Protein AF-A0A9E4L8W0-F1 (afdb_monomer_lite)

Secondary structure (DSSP, 8-state):
-PPPPEEPTTS-EE-S-----TTS-----TT-------BPPPEE-SPPP-TTS-PEESSSSEEEEEEEEEEEEEE--GGG--EEEETTT--EEETT-SS--TTS-EE-SS-SSTT--EE----EEEEEPEEEEEEEEEEEEEEE--TT----TT-HHHHHHHHHHHHHHHHHHHHHTT--TTSEEEEEEE-SSHHHHHTSEEEEEEEESSTT--SHHHHHGGGHHHHHHHHHHHHH--SS--SS--TTTT--STTGGGGGG--HHHHHHHHHHHHH-PPP---HHHHHHHHHTT--

Radius of gyration: 22.48 Å; chains: 1; bounding box: 53×38×64 Å

Foldseek 3Di:
DQDQWDQDPVRDTDGSDDFAAPPDDDPPDPPDDPLDWDKDPWAFPDAQDDPPQDWDDPDPFKIKDKDKGKTKIKTCAHPSFRWKAQSQQGDIDGLPPPDDDLCAKDARSDDPDPVCGIDGNPDIDTRDMDMDIFIWIKIKMKGFADPPDFLAPPDLLNLLQLVQLQLLLQVLLCVVVVHDRQQKGKDKDQHNDPCSNRRRMIMMMITGPDGPYPCSNVVVSVVVNSSLVSSLVLLVDQVDPDQADDPSGRDDPVCVVCPLSTGSVSNNQSSCCRNPVDRDPPPPVVSVVSSVSVVD

Structure (mmCIF, N/CA/C/O backbone):
data_AF-A0A9E4L8W0-F1
#
_entry.id   AF-A0A9E4L8W0-F1
#
loop_
_atom_site.group_PDB
_atom_site.id
_atom_site.type_symbol
_atom_site.label_atom_id
_atom_site.label_alt_id
_atom_site.label_comp_id
_atom_site.label_asym_id
_atom_site.label_entity_id
_atom_site.label_seq_id
_atom_site.pdbx_PDB_ins_code
_atom_site.Cartn_x
_atom_site.Cartn_y
_atom_site.Cartn_z
_atom_site.occupancy
_atom_site.B_iso_or_equiv
_atom_site.auth_seq_id
_atom_site.auth_comp_id
_atom_site.auth_asym_id
_atom_site.auth_atom_id
_atom_site.pdbx_PDB_model_num
ATOM 1 N N . MET A 1 1 ? 10.941 -16.163 -33.618 1.00 27.06 1 MET A N 1
ATOM 2 C CA . MET A 1 1 ? 10.294 -14.900 -34.021 1.00 27.06 1 MET A CA 1
ATOM 3 C C . MET A 1 1 ? 9.331 -14.490 -32.918 1.00 27.06 1 MET A C 1
ATOM 5 O O . MET A 1 1 ? 8.220 -15.010 -32.882 1.00 27.06 1 MET A O 1
ATOM 9 N N . PRO A 1 2 ? 9.746 -13.646 -31.967 1.00 34.41 2 PRO A N 1
ATOM 10 C CA . PRO A 1 2 ? 8.792 -12.930 -31.137 1.00 34.41 2 PRO A CA 1
ATOM 11 C C . PRO A 1 2 ? 8.059 -11.922 -32.042 1.00 34.41 2 PRO A C 1
ATOM 13 O O . PRO A 1 2 ? 8.704 -11.185 -32.783 1.00 34.41 2 PRO A O 1
ATOM 16 N N . GLY A 1 3 ? 6.725 -11.964 -32.075 1.00 32.50 3 GLY A N 1
ATOM 17 C CA . GLY A 1 3 ? 5.914 -11.065 -32.907 1.00 32.50 3 GLY A CA 1
ATOM 18 C C . GLY A 1 3 ? 6.012 -9.595 -32.465 1.00 32.50 3 GLY A C 1
ATOM 19 O O . GLY A 1 3 ? 6.521 -9.324 -31.374 1.00 32.50 3 GLY A O 1
ATOM 20 N N . PRO A 1 4 ? 5.532 -8.643 -33.291 1.00 37.97 4 PRO A N 1
ATOM 21 C CA . PRO A 1 4 ? 5.471 -7.239 -32.900 1.00 37.97 4 PRO A CA 1
ATOM 22 C C . PRO A 1 4 ? 4.628 -7.085 -31.625 1.00 37.97 4 PRO A C 1
ATOM 24 O O . PRO A 1 4 ? 3.688 -7.857 -31.415 1.00 37.97 4 PRO A O 1
ATOM 27 N N . PRO A 1 5 ? 4.956 -6.117 -30.756 1.00 50.22 5 PRO A N 1
ATOM 28 C CA . PRO A 1 5 ? 4.198 -5.902 -29.537 1.00 50.22 5 PRO A CA 1
ATOM 29 C C . PRO A 1 5 ? 2.737 -5.568 -29.870 1.00 50.22 5 PRO A C 1
ATOM 31 O O . PRO A 1 5 ? 2.450 -4.803 -30.789 1.00 50.22 5 PRO A O 1
ATOM 34 N N . HIS A 1 6 ? 1.810 -6.172 -29.128 1.00 47.56 6 HIS A N 1
ATOM 35 C CA . HIS A 1 6 ? 0.384 -5.898 -29.268 1.00 47.56 6 HIS A CA 1
ATOM 36 C C . HIS A 1 6 ? 0.019 -4.684 -28.405 1.00 47.56 6 HIS A C 1
ATOM 38 O O . HIS A 1 6 ? 0.240 -4.704 -27.191 1.00 47.56 6 HIS A O 1
ATOM 44 N N . GLU A 1 7 ? -0.524 -3.640 -29.032 1.00 43.41 7 GLU A N 1
ATOM 45 C CA . GLU A 1 7 ? -1.161 -2.522 -28.332 1.00 43.41 7 GLU A CA 1
ATOM 46 C C . GLU A 1 7 ? -2.513 -2.978 -27.776 1.00 43.41 7 GLU A C 1
ATOM 48 O O . GLU A 1 7 ? -3.363 -3.491 -28.511 1.00 43.41 7 GLU A O 1
ATOM 53 N N . TRP A 1 8 ? -2.715 -2.803 -26.472 1.00 47.56 8 TRP A N 1
ATOM 54 C CA . TRP A 1 8 ? -4.028 -2.959 -25.852 1.00 47.56 8 TRP A CA 1
ATOM 55 C C . TRP A 1 8 ? -4.793 -1.633 -25.931 1.00 47.56 8 TRP A C 1
ATOM 57 O O . TRP A 1 8 ? -4.204 -0.554 -26.002 1.00 47.56 8 TRP A O 1
ATOM 67 N N . TYR A 1 9 ? -6.127 -1.697 -25.876 1.00 44.38 9 TYR A N 1
ATOM 68 C CA . TYR A 1 9 ? -7.016 -0.525 -25.934 1.00 44.38 9 TYR A CA 1
ATOM 69 C C . TYR A 1 9 ? -6.826 0.492 -24.782 1.00 44.38 9 TYR A C 1
ATOM 71 O O . TYR A 1 9 ? -7.486 1.529 -24.777 1.00 44.38 9 TYR A O 1
ATOM 79 N N . ASP A 1 10 ? -5.941 0.222 -23.819 1.00 55.81 10 ASP A N 1
ATOM 80 C CA . ASP A 1 10 ? -5.652 1.049 -22.642 1.00 55.81 10 ASP A CA 1
ATOM 81 C C . ASP A 1 10 ? -4.311 1.812 -22.714 1.00 55.81 10 ASP A C 1
ATOM 83 O O . ASP A 1 10 ? -3.918 2.457 -21.742 1.00 55.81 10 ASP A O 1
ATOM 87 N N . GLY A 1 11 ? -3.607 1.765 -23.852 1.00 64.50 11 GLY A N 1
ATOM 88 C CA . GLY A 1 11 ? -2.311 2.431 -24.024 1.00 64.50 11 GLY A CA 1
ATOM 89 C C . GLY A 1 11 ? -1.123 1.669 -23.422 1.00 64.50 11 GLY A C 1
ATOM 90 O O . GLY A 1 11 ? -0.029 2.229 -23.334 1.00 64.50 11 GLY A O 1
ATOM 91 N N . SER A 1 12 ? -1.310 0.408 -23.020 1.00 70.50 12 SER A N 1
ATOM 92 C CA . SER A 1 12 ? -0.222 -0.476 -22.597 1.00 70.50 12 SER A CA 1
ATOM 93 C C . SER A 1 12 ? 0.393 -1.251 -23.773 1.00 70.50 12 SER A C 1
ATOM 95 O O . SER A 1 12 ? -0.290 -1.698 -24.700 1.00 70.50 12 SER A O 1
ATOM 97 N N . LEU A 1 13 ? 1.718 -1.421 -23.721 1.00 76.38 13 LEU A N 1
ATOM 98 C CA . LEU A 1 13 ? 2.500 -2.200 -24.678 1.00 76.38 13 LEU A CA 1
ATOM 99 C C . LEU A 1 13 ? 3.041 -3.450 -23.977 1.00 76.38 13 LEU A C 1
ATOM 101 O O . LEU A 1 13 ? 3.829 -3.334 -23.037 1.00 76.38 13 LEU A O 1
ATOM 105 N N . ARG A 1 14 ? 2.662 -4.647 -24.441 1.00 78.19 14 ARG A N 1
ATOM 106 C CA . ARG A 1 14 ? 3.226 -5.900 -23.917 1.00 78.19 14 ARG A CA 1
ATOM 107 C C . ARG A 1 14 ? 4.380 -6.366 -24.810 1.00 78.19 14 ARG A C 1
ATOM 109 O O . ARG A 1 14 ? 4.117 -6.781 -25.942 1.00 78.19 14 ARG A O 1
ATOM 116 N N . PRO A 1 15 ? 5.641 -6.326 -24.340 1.00 75.00 15 PRO A N 1
ATOM 117 C CA . PRO A 1 15 ? 6.745 -6.868 -25.112 1.00 75.00 15 PRO A CA 1
ATOM 118 C C . PRO A 1 15 ? 6.617 -8.398 -25.209 1.00 75.00 15 PRO A C 1
ATOM 120 O O . PRO A 1 15 ? 6.061 -9.035 -24.309 1.00 75.00 15 PRO A O 1
ATOM 123 N N . PRO A 1 16 ? 7.151 -9.014 -26.274 1.00 72.00 16 PRO A N 1
ATOM 124 C CA . PRO A 1 16 ? 7.072 -10.460 -26.462 1.00 72.00 16 PRO A CA 1
ATOM 125 C C . PRO A 1 16 ? 7.976 -11.247 -25.492 1.00 72.00 16 PRO A C 1
ATOM 127 O O . PRO A 1 16 ? 7.837 -12.461 -25.369 1.00 72.00 16 PRO A O 1
ATOM 130 N N . GLY A 1 17 ? 8.891 -10.565 -24.797 1.00 76.06 17 GLY A N 1
ATOM 131 C CA . GLY A 1 17 ? 9.767 -11.117 -23.769 1.00 76.06 17 GLY A CA 1
ATOM 132 C C . GLY A 1 17 ? 10.778 -10.080 -23.275 1.00 76.06 17 GLY A C 1
ATOM 133 O O . GLY A 1 17 ? 10.828 -8.964 -23.793 1.00 76.06 17 GLY A O 1
ATOM 134 N N . PHE A 1 18 ? 11.588 -10.464 -22.289 1.00 80.50 18 PHE A N 1
ATOM 135 C CA . PHE A 1 18 ? 12.725 -9.681 -21.802 1.00 80.50 18 PHE A CA 1
ATOM 136 C C . PHE A 1 18 ? 14.023 -10.425 -22.121 1.00 80.50 18 PHE A C 1
ATOM 138 O O . PHE A 1 18 ? 14.103 -11.636 -21.923 1.00 80.50 18 PHE A O 1
ATOM 145 N N . ALA A 1 19 ? 15.026 -9.699 -22.610 1.00 80.00 19 ALA A N 1
ATOM 146 C CA . ALA A 1 19 ? 16.357 -10.223 -22.893 1.00 80.00 19 ALA A CA 1
ATOM 147 C C . ALA A 1 19 ? 17.410 -9.242 -22.373 1.00 80.00 19 ALA A C 1
ATOM 149 O O . ALA A 1 19 ? 17.233 -8.026 -22.482 1.00 80.00 19 ALA A O 1
ATOM 150 N N . HIS A 1 20 ? 18.495 -9.776 -21.811 1.00 81.31 20 HIS A N 1
ATOM 151 C CA . HIS A 1 20 ? 19.660 -8.971 -21.451 1.00 81.31 20 HIS A CA 1
ATOM 152 C C . HIS A 1 20 ? 20.370 -8.506 -22.735 1.00 81.31 20 HIS A C 1
ATOM 154 O O . HIS A 1 20 ? 20.589 -9.348 -23.610 1.00 81.31 20 HIS A O 1
ATOM 160 N N . PRO A 1 21 ? 20.703 -7.208 -22.893 1.00 84.12 21 PRO A N 1
ATOM 161 C CA . PRO A 1 21 ? 21.385 -6.723 -24.089 1.00 84.12 21 PRO A CA 1
ATOM 162 C C . PRO A 1 21 ? 22.738 -7.407 -24.301 1.00 84.12 21 PRO A C 1
ATOM 164 O O . PRO A 1 21 ? 23.563 -7.440 -23.391 1.00 84.12 21 PRO A O 1
ATOM 167 N N . ILE A 1 22 ? 22.987 -7.912 -25.512 1.00 84.25 22 ILE A N 1
ATOM 168 C CA . ILE A 1 22 ? 24.221 -8.650 -25.848 1.00 84.25 22 ILE A CA 1
ATOM 169 C C . ILE A 1 22 ? 25.500 -7.807 -25.725 1.00 84.25 22 ILE A C 1
ATOM 171 O O . ILE A 1 22 ? 26.588 -8.341 -25.522 1.00 84.25 22 ILE A O 1
ATOM 175 N N . ASP A 1 23 ? 25.379 -6.487 -25.857 1.00 83.94 23 ASP A N 1
ATOM 176 C CA . ASP A 1 23 ? 26.488 -5.539 -25.775 1.00 83.94 23 ASP A CA 1
ATOM 177 C C . ASP A 1 23 ? 26.820 -5.110 -24.339 1.00 83.94 23 ASP A C 1
ATOM 179 O O . ASP A 1 23 ? 27.802 -4.397 -24.126 1.00 83.94 23 ASP A O 1
ATOM 183 N N . LEU A 1 24 ? 26.027 -5.541 -23.353 1.00 82.31 24 LEU A N 1
ATOM 184 C CA . LEU A 1 24 ? 26.287 -5.289 -21.943 1.00 82.31 24 LEU A CA 1
ATOM 185 C C . LEU A 1 24 ? 26.788 -6.565 -21.263 1.00 82.31 24 LEU A C 1
ATOM 187 O O . LEU A 1 24 ? 26.141 -7.609 -21.370 1.00 82.31 24 LEU A O 1
ATOM 191 N N . PRO A 1 25 ? 27.897 -6.504 -20.506 1.00 79.25 25 PRO A N 1
ATOM 192 C CA . PRO A 1 25 ? 28.293 -7.634 -19.683 1.00 79.25 25 PRO A CA 1
ATOM 193 C C . PRO A 1 25 ? 27.187 -7.941 -18.671 1.00 79.25 25 PRO A C 1
ATOM 195 O O . PRO A 1 25 ? 26.510 -7.042 -18.165 1.00 79.25 25 PRO A O 1
ATOM 198 N N . GLU A 1 26 ? 26.988 -9.222 -18.386 1.00 74.81 26 GLU A N 1
ATOM 199 C CA . GLU A 1 26 ? 26.128 -9.637 -17.286 1.00 74.81 26 GLU A CA 1
ATOM 200 C C . GLU A 1 26 ? 26.708 -9.127 -15.963 1.00 74.81 26 GLU A C 1
ATOM 202 O O . GLU A 1 26 ? 27.874 -9.354 -15.636 1.00 74.81 26 GLU A O 1
ATOM 207 N N . VAL A 1 27 ? 25.896 -8.401 -15.198 1.00 67.38 27 VAL A N 1
ATOM 208 C CA . VAL A 1 27 ? 26.269 -7.999 -13.842 1.00 67.38 27 VAL A CA 1
ATOM 209 C C . VAL A 1 27 ? 25.844 -9.130 -12.916 1.00 67.38 27 VAL A C 1
ATOM 211 O O . VAL A 1 27 ? 24.680 -9.239 -12.541 1.00 67.38 27 VAL A O 1
ATOM 214 N N . THR A 1 28 ? 26.785 -10.012 -12.590 1.00 63.06 28 THR A N 1
ATOM 215 C CA . THR A 1 28 ? 26.568 -11.146 -11.674 1.00 63.06 28 THR A CA 1
ATOM 216 C C . THR A 1 28 ? 27.051 -10.857 -10.253 1.00 63.06 28 THR A C 1
ATOM 218 O O . THR A 1 28 ? 26.984 -11.739 -9.397 1.00 63.06 28 THR A O 1
ATOM 221 N N . SER A 1 29 ? 27.587 -9.657 -10.000 1.00 57.53 29 SER A N 1
ATOM 222 C CA . SER A 1 29 ? 28.113 -9.268 -8.692 1.00 57.53 29 SER A CA 1
ATOM 223 C C . SER A 1 29 ? 26.966 -9.033 -7.703 1.00 57.53 29 SER A C 1
ATOM 225 O O . SER A 1 29 ? 26.136 -8.156 -7.945 1.00 57.53 29 SER A O 1
ATOM 227 N N . PRO A 1 30 ? 26.916 -9.757 -6.571 1.00 54.94 30 PRO A N 1
ATOM 228 C CA . PRO A 1 30 ? 25.945 -9.495 -5.506 1.00 54.94 30 PRO A CA 1
ATOM 229 C C . PRO A 1 30 ? 26.148 -8.135 -4.818 1.00 54.94 30 PRO A C 1
ATOM 231 O O . PRO A 1 30 ? 25.233 -7.655 -4.151 1.00 54.94 30 PRO A O 1
ATOM 234 N N . ASP A 1 31 ? 27.342 -7.544 -4.956 1.00 54.53 31 ASP A N 1
ATOM 235 C CA . ASP A 1 31 ? 27.773 -6.338 -4.237 1.00 54.53 31 ASP A CA 1
ATOM 236 C C . ASP A 1 31 ? 27.548 -5.038 -5.030 1.00 54.53 31 ASP A C 1
ATOM 238 O O . ASP A 1 31 ? 27.603 -3.947 -4.455 1.00 54.53 31 ASP A O 1
ATOM 242 N N . ASP A 1 32 ? 27.286 -5.128 -6.339 1.00 54.47 32 ASP A N 1
ATOM 243 C CA . ASP A 1 32 ? 26.993 -3.952 -7.156 1.00 54.47 32 ASP A CA 1
ATOM 244 C C . ASP A 1 32 ? 25.588 -3.439 -6.828 1.00 54.47 32 ASP A C 1
ATOM 246 O O . ASP A 1 32 ? 24.589 -4.134 -7.003 1.00 54.47 32 ASP A O 1
ATOM 250 N N . LEU A 1 33 ? 25.501 -2.196 -6.347 1.00 48.47 33 LEU A N 1
ATOM 251 C CA . LEU A 1 33 ? 24.227 -1.524 -6.103 1.00 48.47 33 LEU A CA 1
ATOM 252 C C . LEU A 1 33 ? 23.638 -1.089 -7.457 1.00 48.47 33 LEU A C 1
ATOM 254 O O . LEU A 1 33 ? 24.164 -0.143 -8.051 1.00 48.47 33 LEU A O 1
ATOM 258 N N . PRO A 1 34 ? 22.560 -1.722 -7.966 1.00 54.19 34 PRO A N 1
ATOM 259 C CA . PRO A 1 34 ? 21.932 -1.276 -9.205 1.00 54.19 34 PRO A CA 1
ATOM 260 C C . PRO A 1 34 ? 21.421 0.161 -9.054 1.00 54.19 34 PRO A C 1
ATOM 262 O O . PRO A 1 34 ? 21.071 0.583 -7.947 1.00 54.19 34 PRO A O 1
ATOM 265 N N . GLU A 1 35 ? 21.318 0.910 -10.162 1.00 55.53 35 GLU A N 1
ATOM 266 C CA . GLU A 1 35 ? 20.560 2.167 -10.164 1.00 55.53 35 GLU A CA 1
ATOM 267 C C . GLU A 1 35 ? 19.167 1.885 -9.593 1.00 55.53 35 GLU A C 1
ATOM 269 O O . GLU A 1 35 ? 18.369 1.141 -10.169 1.00 55.53 35 GLU A O 1
ATOM 274 N N . THR A 1 36 ? 18.898 2.411 -8.396 1.00 59.78 36 THR A N 1
ATOM 275 C CA . THR A 1 36 ? 17.773 1.922 -7.608 1.00 59.78 36 THR A CA 1
ATOM 276 C C . THR A 1 36 ? 16.465 2.435 -8.199 1.00 59.78 36 THR A C 1
ATOM 278 O O . THR A 1 36 ? 16.065 3.579 -7.967 1.00 59.78 36 THR A O 1
ATOM 281 N N . SER A 1 37 ? 15.789 1.577 -8.953 1.00 63.44 37 SER A N 1
ATOM 282 C CA . SER A 1 37 ? 14.368 1.698 -9.260 1.00 63.44 37 SER A CA 1
ATOM 283 C C . SER A 1 37 ? 13.623 0.654 -8.435 1.00 63.44 37 SER A C 1
ATOM 285 O O . SER A 1 37 ? 14.081 -0.479 -8.297 1.00 63.44 37 SER A O 1
ATOM 287 N N . TYR A 1 38 ? 12.513 1.055 -7.826 1.00 67.50 38 TYR A N 1
ATOM 288 C CA . TYR A 1 38 ? 11.735 0.188 -6.949 1.00 67.50 38 TYR A CA 1
ATOM 289 C C . TYR A 1 38 ? 10.355 -0.021 -7.550 1.00 67.50 38 TYR A C 1
ATOM 291 O O . TYR A 1 38 ? 9.729 0.916 -8.052 1.00 67.50 38 TYR A O 1
ATOM 299 N N . ALA A 1 39 ? 9.874 -1.255 -7.457 1.00 76.75 39 ALA A N 1
ATOM 300 C CA . ALA A 1 39 ? 8.472 -1.539 -7.666 1.00 76.75 39 ALA A CA 1
ATOM 301 C C . ALA A 1 39 ? 7.632 -0.793 -6.614 1.00 76.75 39 ALA A C 1
ATOM 303 O O . ALA A 1 39 ? 7.965 -0.753 -5.429 1.00 76.75 39 ALA A O 1
ATOM 304 N N . THR A 1 40 ? 6.542 -0.188 -7.065 1.00 81.06 40 THR A N 1
ATOM 305 C CA . THR A 1 40 ? 5.500 0.385 -6.212 1.00 81.06 40 THR A CA 1
ATOM 306 C C . THR A 1 40 ? 4.741 -0.723 -5.484 1.00 81.06 40 THR A C 1
ATOM 308 O O . THR A 1 40 ? 4.764 -1.885 -5.891 1.00 81.06 40 THR A O 1
ATOM 311 N N . ARG A 1 41 ? 4.025 -0.371 -4.412 1.00 86.00 41 ARG A N 1
ATOM 312 C CA . ARG A 1 41 ? 3.057 -1.296 -3.813 1.00 86.00 41 ARG A CA 1
ATOM 313 C C . ARG A 1 41 ? 1.964 -1.666 -4.803 1.00 86.00 41 ARG A C 1
ATOM 315 O O . ARG A 1 41 ? 1.586 -0.862 -5.658 1.00 86.00 41 ARG A O 1
ATOM 322 N N . ALA A 1 42 ? 1.448 -2.876 -4.628 1.00 89.06 42 ALA A N 1
ATOM 323 C CA . ALA A 1 42 ? 0.393 -3.414 -5.456 1.00 89.06 42 ALA A CA 1
ATOM 324 C C . ALA A 1 42 ? -0.863 -2.533 -5.350 1.00 89.06 42 ALA A C 1
ATOM 326 O O . ALA A 1 42 ? -1.256 -2.115 -4.260 1.00 89.06 42 ALA A O 1
ATOM 327 N N . LYS A 1 43 ? -1.471 -2.211 -6.489 1.00 91.12 43 LYS A N 1
ATOM 328 C CA . LYS A 1 43 ? -2.671 -1.382 -6.596 1.00 91.12 43 LYS A CA 1
ATOM 329 C C . LYS A 1 43 ? -3.854 -2.238 -7.009 1.00 91.12 43 LYS A C 1
ATOM 331 O O . LYS A 1 43 ? -3.773 -3.018 -7.955 1.00 91.12 43 LYS A O 1
ATOM 336 N N . LEU A 1 44 ? -4.961 -2.043 -6.304 1.00 90.19 44 LEU A N 1
ATOM 337 C CA . LEU A 1 44 ? -6.227 -2.692 -6.594 1.00 90.19 44 LEU A CA 1
ATOM 338 C C . LEU A 1 44 ? -6.990 -1.886 -7.653 1.00 90.19 44 LEU A C 1
ATOM 340 O O . LEU A 1 44 ? -7.302 -0.714 -7.430 1.00 90.19 44 LEU A O 1
ATOM 344 N N . SER A 1 45 ? -7.281 -2.512 -8.794 1.00 84.44 45 SER A N 1
ATOM 345 C CA . SER A 1 45 ? -7.934 -1.875 -9.948 1.00 84.44 45 SER A CA 1
ATOM 346 C C . SER A 1 45 ? -9.465 -1.936 -9.912 1.00 84.44 45 SER A C 1
ATOM 348 O O . SER A 1 45 ? -10.119 -1.099 -10.530 1.00 84.44 45 SER A O 1
ATOM 350 N N . MET A 1 46 ? -10.054 -2.889 -9.180 1.00 86.75 46 MET A N 1
ATOM 351 C CA . MET A 1 46 ? -11.513 -3.040 -9.094 1.00 86.75 46 MET A CA 1
ATOM 352 C C . MET A 1 46 ? -12.196 -1.841 -8.415 1.00 86.75 46 MET A C 1
ATOM 354 O O . MET A 1 46 ? -11.604 -1.190 -7.556 1.00 86.75 46 MET A O 1
ATOM 358 N N . GLY A 1 47 ? -13.466 -1.588 -8.743 1.00 87.25 47 GLY A N 1
ATOM 359 C CA . GLY A 1 47 ? -14.319 -0.646 -8.004 1.00 87.25 47 GLY A CA 1
ATOM 360 C C . GLY A 1 47 ? -14.474 -1.015 -6.520 1.00 87.25 47 GLY A C 1
ATOM 361 O O . GLY A 1 47 ? -14.097 -2.114 -6.116 1.00 87.25 47 GLY A O 1
ATOM 362 N N . THR A 1 48 ? -15.043 -0.120 -5.708 1.00 89.38 48 THR A N 1
ATOM 363 C CA . THR A 1 48 ? -15.593 -0.519 -4.401 1.00 89.38 48 THR A CA 1
ATOM 364 C C . THR A 1 48 ? -16.834 -1.373 -4.656 1.00 89.38 48 THR A C 1
ATOM 366 O O . THR A 1 48 ? -17.732 -0.894 -5.355 1.00 89.38 48 THR A O 1
ATOM 369 N N . PRO A 1 49 ? -16.885 -2.621 -4.160 1.00 91.12 49 PRO A N 1
ATOM 370 C CA . PRO A 1 49 ? -18.054 -3.482 -4.313 1.00 91.12 49 PRO A CA 1
ATOM 371 C C . PRO A 1 49 ? -19.305 -2.871 -3.692 1.00 91.12 49 PRO A C 1
ATOM 373 O O . PRO A 1 49 ? -19.218 -2.137 -2.707 1.00 91.12 49 PRO A O 1
ATOM 376 N N . ASP A 1 50 ? -20.461 -3.191 -4.264 1.00 90.06 50 ASP A N 1
ATOM 377 C CA . ASP A 1 50 ? -21.747 -2.788 -3.706 1.00 90.06 50 ASP A CA 1
ATOM 378 C C . ASP A 1 50 ? -22.040 -3.476 -2.359 1.00 90.06 50 ASP A C 1
ATOM 380 O O . ASP A 1 50 ? -21.294 -4.333 -1.879 1.00 90.06 50 ASP A O 1
ATOM 384 N N . GLU A 1 51 ? -23.138 -3.069 -1.726 1.00 86.81 51 GLU A N 1
ATOM 385 C CA . GLU A 1 51 ? -23.588 -3.600 -0.435 1.00 86.81 51 GLU A CA 1
ATOM 386 C C . GLU A 1 51 ? -23.954 -5.097 -0.494 1.00 86.81 51 GLU A C 1
ATOM 388 O O . GLU A 1 51 ? -23.887 -5.790 0.520 1.00 86.81 51 GLU A O 1
ATOM 393 N N . GLU A 1 52 ? -24.306 -5.617 -1.673 1.00 87.69 52 GLU A N 1
ATOM 394 C CA . GLU A 1 52 ? -24.751 -7.002 -1.877 1.00 87.69 52 GLU A CA 1
ATOM 395 C C . GLU A 1 52 ? -23.582 -7.970 -2.127 1.00 87.69 52 GLU A C 1
ATOM 397 O O . GLU A 1 52 ? -23.778 -9.185 -2.164 1.00 87.69 52 GLU A O 1
ATOM 402 N N . ALA A 1 53 ? -22.348 -7.461 -2.211 1.00 89.81 53 ALA A N 1
ATOM 403 C CA . ALA A 1 53 ? -21.135 -8.227 -2.495 1.00 89.81 53 ALA A CA 1
ATOM 404 C C . ALA A 1 53 ? -20.736 -9.260 -1.419 1.00 89.81 53 ALA A C 1
ATOM 406 O O . ALA A 1 53 ? -19.729 -9.948 -1.579 1.00 89.81 53 ALA A O 1
ATOM 407 N N . GLY A 1 54 ? -21.501 -9.385 -0.330 1.00 92.81 54 GLY A N 1
ATOM 408 C CA . GLY A 1 54 ? -21.226 -10.335 0.751 1.00 92.81 54 GLY A CA 1
ATOM 409 C C . GLY A 1 54 ? -20.256 -9.799 1.804 1.00 92.81 54 GLY A C 1
ATOM 410 O O . GLY A 1 54 ? -19.413 -10.540 2.307 1.00 92.81 54 GLY A O 1
ATOM 411 N N . TRP A 1 55 ? -20.363 -8.511 2.135 1.00 96.50 55 TRP A N 1
ATOM 412 C CA . TRP A 1 55 ? -19.601 -7.899 3.221 1.00 96.50 55 TRP A CA 1
ATOM 413 C C . TRP A 1 55 ? -19.879 -8.571 4.569 1.00 96.50 55 TRP A C 1
ATOM 415 O O . TRP A 1 55 ? -21.026 -8.830 4.935 1.00 96.50 55 TRP A O 1
ATOM 425 N N . ILE A 1 56 ? -18.818 -8.783 5.342 1.00 96.50 56 ILE A N 1
ATOM 426 C CA . ILE A 1 56 ? -18.877 -9.274 6.716 1.00 96.50 56 ILE A CA 1
ATOM 427 C C . ILE A 1 56 ? -18.633 -8.082 7.641 1.00 96.50 56 ILE A C 1
ATOM 429 O O . ILE A 1 56 ? -17.615 -7.396 7.530 1.00 96.50 56 ILE A O 1
ATOM 433 N N . ALA A 1 57 ? -19.566 -7.812 8.551 1.00 97.00 57 ALA A N 1
ATOM 434 C CA . ALA A 1 57 ? -19.386 -6.767 9.552 1.00 97.00 57 ALA A CA 1
ATOM 435 C C . ALA A 1 57 ? -18.326 -7.199 10.579 1.00 97.00 57 ALA A C 1
ATOM 437 O O . ALA A 1 57 ? -18.459 -8.252 11.199 1.00 97.00 57 ALA A O 1
ATOM 438 N N . VAL A 1 58 ? -17.295 -6.373 10.768 1.00 97.19 58 VAL A N 1
ATOM 439 C CA . VAL A 1 58 ? -16.312 -6.526 11.854 1.00 97.19 58 VAL A CA 1
ATOM 440 C C . VAL A 1 58 ? -16.815 -5.776 13.086 1.00 97.19 58 VAL A C 1
ATOM 442 O O . VAL A 1 58 ? -16.813 -6.308 14.192 1.00 97.19 58 VAL A O 1
ATOM 445 N N . ASN A 1 59 ? -17.285 -4.543 12.883 1.00 96.62 59 ASN A N 1
ATOM 446 C CA . ASN A 1 59 ? -18.024 -3.740 13.854 1.00 96.62 59 ASN A CA 1
ATOM 447 C C . ASN A 1 59 ? -18.879 -2.687 13.109 1.00 96.62 59 ASN A C 1
ATOM 449 O O . ASN A 1 59 ? -19.057 -2.769 11.897 1.00 96.62 59 ASN A O 1
ATOM 453 N N . GLU A 1 60 ? -19.404 -1.679 13.808 1.00 95.62 60 GLU A N 1
ATOM 454 C CA . GLU A 1 60 ? -20.224 -0.614 13.201 1.00 95.62 60 GLU A CA 1
ATOM 455 C C . GLU A 1 60 ? -19.495 0.268 12.164 1.00 95.62 60 GLU A C 1
ATOM 457 O O . GLU A 1 60 ? -20.149 0.940 11.371 1.00 95.62 60 GLU A O 1
ATOM 462 N N . ARG A 1 61 ? -18.157 0.330 12.191 1.00 97.12 61 ARG A N 1
ATOM 463 C CA . ARG A 1 61 ? -17.330 1.206 11.331 1.00 97.12 61 ARG A CA 1
ATOM 464 C C . ARG A 1 61 ? -16.463 0.433 10.348 1.00 97.12 61 ARG A C 1
ATOM 466 O O . ARG A 1 61 ? -15.949 1.024 9.403 1.00 97.12 61 ARG A O 1
ATOM 473 N N . ILE A 1 62 ? -16.281 -0.863 10.566 1.00 98.31 62 ILE A N 1
ATOM 474 C CA . ILE A 1 62 ? -15.396 -1.716 9.788 1.00 98.31 62 ILE A CA 1
ATOM 475 C C . ILE A 1 62 ? -16.204 -2.887 9.249 1.00 98.31 62 ILE A C 1
ATOM 477 O O . ILE A 1 62 ? -16.857 -3.624 9.990 1.00 98.31 62 ILE A O 1
ATOM 481 N N . ARG A 1 63 ? -16.083 -3.101 7.946 1.00 97.75 63 ARG A N 1
ATOM 482 C CA . ARG A 1 63 ? -16.551 -4.304 7.262 1.00 97.75 63 ARG A CA 1
ATOM 483 C C . ARG A 1 63 ? -15.435 -4.862 6.400 1.00 97.75 63 ARG A C 1
ATOM 485 O O . ARG A 1 63 ? -14.547 -4.118 5.985 1.00 97.75 63 ARG A O 1
ATOM 492 N N . VAL A 1 64 ? -15.487 -6.153 6.117 1.00 98.25 64 VAL A N 1
ATOM 493 C CA . VAL A 1 64 ? -14.485 -6.843 5.309 1.00 98.25 64 VAL A CA 1
ATOM 494 C C . VAL A 1 64 ? -15.133 -7.654 4.202 1.00 98.25 64 VAL A C 1
ATOM 496 O O . VAL A 1 64 ? -16.190 -8.255 4.390 1.00 98.25 64 VAL A O 1
ATOM 499 N N . LEU A 1 65 ? -14.487 -7.669 3.044 1.00 97.00 65 LEU A N 1
ATOM 500 C CA . LEU A 1 65 ? -14.830 -8.521 1.922 1.00 97.00 65 LEU A CA 1
ATOM 501 C C . LEU A 1 65 ? -13.616 -9.356 1.530 1.00 97.00 65 LEU A C 1
ATOM 503 O O . LEU A 1 65 ? -12.506 -8.843 1.379 1.00 97.00 65 LEU A O 1
ATOM 507 N N . ARG A 1 66 ? -13.852 -10.646 1.306 1.00 95.50 66 ARG A N 1
ATOM 508 C CA . ARG A 1 66 ? -12.870 -11.533 0.691 1.00 95.50 66 ARG A CA 1
ATOM 509 C C . ARG A 1 66 ? -13.015 -11.483 -0.809 1.00 95.50 66 ARG A C 1
ATOM 511 O O . ARG A 1 66 ? -14.124 -11.562 -1.333 1.00 95.50 66 ARG A O 1
ATOM 518 N N . SER A 1 67 ? -11.897 -11.396 -1.502 1.00 93.31 67 SER A N 1
ATOM 519 C CA . SER A 1 67 ? -11.909 -11.437 -2.953 1.00 93.31 67 SER A CA 1
ATOM 520 C C . SER A 1 67 ? -10.606 -12.005 -3.478 1.00 93.31 67 SER A C 1
ATOM 522 O O . SER A 1 67 ? -9.596 -12.018 -2.781 1.00 93.31 67 SER A O 1
ATOM 524 N N . ARG A 1 68 ? -10.624 -12.451 -4.729 1.00 93.75 68 ARG A N 1
ATOM 525 C CA . ARG A 1 68 ? -9.424 -12.844 -5.458 1.00 93.75 68 ARG A CA 1
ATOM 526 C C . ARG A 1 68 ? -9.293 -11.942 -6.667 1.00 93.75 68 ARG A C 1
ATOM 528 O O . ARG A 1 68 ? -10.197 -11.903 -7.499 1.00 93.75 68 ARG A O 1
ATOM 535 N N . GLN A 1 69 ? -8.214 -11.172 -6.722 1.00 92.94 69 GLN A N 1
ATOM 536 C CA . GLN A 1 69 ? -8.090 -10.044 -7.642 1.00 92.94 69 GLN A CA 1
ATOM 537 C C . GLN A 1 69 ? -6.710 -9.993 -8.281 1.00 92.94 69 GLN A C 1
ATOM 539 O O . GLN A 1 69 ? -5.719 -10.424 -7.692 1.00 92.94 69 GLN A O 1
ATOM 544 N N . HIS A 1 70 ? -6.657 -9.433 -9.488 1.00 92.56 70 HIS A N 1
ATOM 545 C CA . HIS A 1 70 ? -5.400 -9.018 -10.093 1.00 92.56 70 HIS A CA 1
ATOM 546 C C . HIS A 1 70 ? -4.972 -7.689 -9.474 1.00 92.56 70 HIS A C 1
ATOM 548 O O . HIS A 1 70 ? -5.707 -6.699 -9.536 1.00 92.56 70 HIS A O 1
ATOM 554 N N . LEU A 1 71 ? -3.783 -7.668 -8.879 1.00 93.44 71 LEU A N 1
ATOM 555 C CA . LEU A 1 71 ? -3.156 -6.442 -8.407 1.00 93.44 71 LEU A CA 1
ATOM 556 C C . LEU A 1 71 ? -2.106 -5.982 -9.407 1.00 93.44 71 LEU A C 1
ATOM 558 O O . LEU A 1 71 ? -1.358 -6.799 -9.937 1.00 93.44 71 LEU A O 1
ATOM 562 N N . LEU A 1 72 ? -2.031 -4.671 -9.629 1.00 92.00 72 LEU A N 1
ATOM 563 C CA . LEU A 1 72 ? -1.053 -4.052 -10.517 1.00 92.00 72 LEU A CA 1
ATOM 564 C C . LEU A 1 72 ? 0.136 -3.528 -9.715 1.00 92.00 72 LEU A C 1
ATOM 566 O O . LEU A 1 72 ? -0.028 -2.738 -8.788 1.00 92.00 72 LEU A O 1
ATOM 570 N N . VAL A 1 73 ? 1.340 -3.904 -10.115 1.00 90.44 73 VAL A N 1
ATOM 571 C CA . VAL A 1 73 ? 2.593 -3.345 -9.612 1.00 90.44 73 VAL A CA 1
ATOM 572 C C . VAL A 1 73 ? 3.262 -2.593 -10.745 1.00 90.44 73 VAL A C 1
ATOM 574 O O . VAL A 1 73 ? 3.337 -3.085 -11.866 1.00 90.44 73 VAL A O 1
ATOM 577 N N . SER A 1 74 ? 3.763 -1.397 -10.451 1.00 90.38 74 SER A N 1
ATOM 578 C CA . SER A 1 74 ? 4.464 -0.570 -11.433 1.00 90.38 74 SER A CA 1
ATOM 579 C C . SER A 1 74 ? 5.867 -0.198 -10.969 1.00 90.38 74 SER A C 1
ATOM 581 O O . SER A 1 74 ? 6.093 -0.015 -9.776 1.00 90.38 74 SER A O 1
ATOM 583 N N . ASN A 1 75 ? 6.805 -0.059 -11.897 1.00 88.88 75 ASN A N 1
ATOM 584 C CA . ASN A 1 75 ? 8.122 0.518 -11.690 1.00 88.88 75 ASN A CA 1
ATOM 585 C C . ASN A 1 75 ? 8.231 1.784 -12.548 1.00 88.88 75 ASN A C 1
ATOM 587 O O . ASN A 1 75 ? 8.227 1.733 -13.780 1.00 88.88 75 ASN A O 1
ATOM 591 N N . THR A 1 76 ? 8.317 2.928 -11.875 1.00 87.75 76 THR A N 1
ATOM 592 C CA . THR A 1 76 ? 8.359 4.260 -12.491 1.00 87.75 76 THR A CA 1
ATOM 593 C C . THR A 1 76 ? 9.772 4.710 -12.859 1.00 87.75 76 THR A C 1
ATOM 595 O O . THR A 1 76 ? 9.984 5.894 -13.101 1.00 87.75 76 THR A O 1
ATOM 598 N N . GLY A 1 77 ? 10.755 3.812 -12.842 1.00 86.06 77 GLY A N 1
ATOM 599 C CA . GLY A 1 77 ? 12.151 4.133 -13.113 1.00 86.06 77 GLY A CA 1
ATOM 600 C C . GLY A 1 77 ? 12.824 4.981 -12.022 1.00 86.06 77 GLY A C 1
ATOM 601 O O . GLY A 1 77 ? 12.175 5.447 -11.071 1.00 86.06 77 GLY A O 1
ATOM 602 N N . PRO A 1 78 ? 14.150 5.181 -12.125 1.00 84.75 78 PRO A N 1
ATOM 603 C CA . PRO A 1 78 ? 14.899 6.036 -11.211 1.00 84.75 78 PRO A CA 1
ATOM 604 C C . PRO A 1 78 ? 14.333 7.460 -11.190 1.00 84.75 78 PRO A C 1
ATOM 606 O O . PRO A 1 78 ? 13.902 7.994 -12.210 1.00 84.75 78 PRO A O 1
ATOM 609 N N . LYS A 1 79 ? 14.296 8.079 -10.003 1.00 82.94 79 LYS A N 1
ATOM 610 C CA . LYS A 1 79 ? 13.736 9.431 -9.779 1.00 82.94 79 LYS A CA 1
ATOM 611 C C . LYS A 1 79 ? 12.286 9.623 -10.271 1.00 82.94 79 LYS A C 1
ATOM 613 O O . LYS A 1 79 ? 11.836 10.760 -10.356 1.00 82.94 79 LYS A O 1
ATOM 618 N N . LYS A 1 80 ? 11.547 8.531 -10.519 1.00 85.62 80 LYS A N 1
ATOM 619 C CA . LYS A 1 80 ? 10.183 8.528 -11.080 1.00 85.62 80 LYS A CA 1
ATOM 620 C C . LYS A 1 80 ? 10.086 9.123 -12.495 1.00 85.62 80 LYS A C 1
ATOM 622 O O . LYS A 1 80 ? 9.014 9.580 -12.877 1.00 85.62 80 LYS A O 1
ATOM 627 N N . ASP A 1 81 ? 11.184 9.118 -13.253 1.00 87.69 81 ASP A N 1
ATOM 628 C CA . ASP A 1 81 ? 11.239 9.692 -14.607 1.00 87.69 81 ASP A CA 1
ATOM 629 C C . ASP A 1 81 ? 10.943 8.665 -15.719 1.00 87.69 81 ASP A C 1
ATOM 631 O O . ASP A 1 81 ? 10.886 9.006 -16.897 1.00 87.69 81 ASP A O 1
ATOM 635 N N . GLY A 1 82 ? 10.718 7.401 -15.357 1.00 90.88 82 GLY A N 1
ATOM 636 C CA . GLY A 1 82 ? 10.385 6.321 -16.279 1.00 90.88 82 GLY A CA 1
ATOM 637 C C . GLY A 1 82 ? 11.570 5.806 -17.096 1.00 90.88 82 GLY A C 1
ATOM 638 O O . GLY A 1 82 ? 12.743 5.954 -16.735 1.00 90.88 82 GLY A O 1
ATOM 639 N N . TYR A 1 83 ? 11.226 5.146 -18.197 1.00 90.75 83 TYR A N 1
ATOM 640 C CA . TYR A 1 83 ? 12.157 4.513 -19.118 1.00 90.75 83 TYR A CA 1
ATOM 641 C C . TYR A 1 83 ? 11.968 5.031 -20.542 1.00 90.75 83 TYR A C 1
ATOM 643 O O . TYR A 1 83 ? 10.871 5.400 -20.968 1.00 90.75 83 TYR A O 1
ATOM 651 N N . THR A 1 84 ? 13.057 5.018 -21.297 1.00 91.06 84 THR A N 1
ATOM 652 C CA . THR A 1 84 ? 13.068 5.283 -22.729 1.00 91.06 84 THR A CA 1
ATOM 653 C C . THR A 1 84 ? 13.086 3.946 -23.458 1.00 91.06 84 THR A C 1
ATOM 655 O O . THR A 1 84 ? 13.977 3.137 -23.224 1.00 91.06 84 THR A O 1
ATOM 658 N N . TYR A 1 85 ? 12.109 3.710 -24.330 1.00 89.88 85 TYR A N 1
ATOM 659 C CA . TYR A 1 85 ? 11.898 2.458 -25.055 1.00 89.88 85 TYR A CA 1
ATOM 660 C C . TYR A 1 85 ? 11.958 2.691 -26.568 1.00 89.88 85 TYR A C 1
ATOM 662 O O . TYR A 1 85 ? 11.190 3.483 -27.114 1.00 89.88 85 TYR A O 1
ATOM 670 N N . CYS A 1 86 ? 12.853 1.998 -27.271 1.00 89.31 86 CYS A N 1
ATOM 671 C CA . CYS A 1 86 ? 12.918 2.030 -28.727 1.00 89.31 86 CYS A CA 1
ATOM 672 C C . CYS A 1 86 ? 11.874 1.081 -29.326 1.00 89.31 86 CYS A C 1
ATOM 674 O O . CYS A 1 86 ? 12.014 -0.138 -29.247 1.00 89.31 86 CYS A O 1
ATOM 676 N N . THR A 1 87 ? 10.865 1.629 -29.998 1.00 86.38 87 THR A N 1
ATOM 677 C CA . THR A 1 87 ? 9.801 0.851 -30.656 1.00 86.38 87 THR A CA 1
ATOM 678 C C . THR A 1 87 ? 10.284 0.056 -31.873 1.00 86.38 87 THR A C 1
ATOM 680 O O . THR A 1 87 ? 9.618 -0.890 -32.282 1.00 86.38 87 THR A O 1
ATOM 683 N N . GLY A 1 88 ? 11.447 0.404 -32.437 1.00 86.25 88 GLY A N 1
ATOM 684 C CA . GLY A 1 88 ? 12.026 -0.284 -33.594 1.00 86.25 88 GLY A CA 1
ATOM 685 C C . GLY A 1 88 ? 12.765 -1.584 -33.261 1.00 86.25 88 GLY A C 1
ATOM 686 O O . GLY A 1 88 ? 12.737 -2.516 -34.057 1.00 86.25 88 GLY A O 1
ATOM 687 N N . CYS A 1 89 ? 13.431 -1.666 -32.103 1.00 87.06 89 CYS A N 1
ATOM 688 C CA . CYS A 1 89 ? 14.243 -2.836 -31.725 1.00 87.06 89 CYS A CA 1
ATOM 689 C C . CYS A 1 89 ? 13.960 -3.386 -30.318 1.00 87.06 89 CYS A C 1
ATOM 691 O O . CYS A 1 89 ? 14.523 -4.410 -29.940 1.00 87.06 89 CYS A O 1
ATOM 693 N N . GLY A 1 90 ? 13.133 -2.705 -29.522 1.00 87.38 90 GLY A N 1
ATOM 694 C CA . GLY A 1 90 ? 12.791 -3.099 -28.157 1.00 87.38 90 GLY A CA 1
ATOM 695 C C . GLY A 1 90 ? 13.832 -2.750 -27.089 1.00 87.38 90 GLY A C 1
ATOM 696 O O . GLY A 1 90 ? 13.637 -3.121 -25.932 1.00 87.38 90 GLY A O 1
ATOM 697 N N . ARG A 1 91 ? 14.927 -2.049 -27.430 1.00 89.00 91 ARG A N 1
ATOM 698 C CA . ARG A 1 91 ? 15.927 -1.627 -26.435 1.00 89.00 91 ARG A CA 1
ATOM 699 C C . ARG A 1 91 ? 15.318 -0.627 -25.459 1.00 89.00 91 ARG A C 1
ATOM 701 O O . ARG A 1 91 ? 14.570 0.261 -25.865 1.00 89.00 91 ARG A O 1
ATOM 708 N N . ILE A 1 92 ? 15.670 -0.762 -24.186 1.00 89.25 92 ILE A N 1
ATOM 709 C CA . ILE A 1 92 ? 15.171 0.075 -23.099 1.00 89.25 92 ILE A CA 1
ATOM 710 C C . ILE A 1 92 ? 16.329 0.574 -22.233 1.00 89.25 92 ILE A C 1
ATOM 712 O O . ILE A 1 92 ? 17.272 -0.167 -21.968 1.00 89.25 92 ILE A O 1
ATOM 716 N N . GLU A 1 93 ? 16.259 1.828 -21.798 1.00 89.12 93 GLU A N 1
ATOM 717 C CA . GLU A 1 93 ? 17.191 2.430 -20.837 1.00 89.12 93 GLU A CA 1
ATOM 718 C C . GLU A 1 93 ? 16.425 3.335 -19.861 1.00 89.12 93 GLU A C 1
ATOM 720 O O . GLU A 1 93 ? 15.321 3.791 -20.165 1.00 89.12 93 GLU A O 1
ATOM 725 N N . ALA A 1 94 ? 16.976 3.597 -18.672 1.00 88.75 94 ALA A N 1
ATOM 726 C CA . ALA A 1 94 ? 16.382 4.571 -17.757 1.00 88.75 94 ALA A CA 1
ATOM 727 C C . ALA A 1 94 ? 16.350 5.959 -18.418 1.00 88.75 94 ALA A C 1
ATOM 729 O O . ALA A 1 94 ? 17.340 6.380 -19.018 1.00 88.75 94 ALA A O 1
ATOM 730 N N . SER A 1 95 ? 15.246 6.702 -18.287 1.00 87.69 95 SER A N 1
ATOM 731 C CA . SER A 1 95 ? 15.164 8.053 -18.869 1.00 87.69 95 SER A CA 1
ATOM 732 C C . SER A 1 95 ? 16.156 9.033 -18.231 1.00 87.69 95 SER A C 1
ATOM 734 O O . SER A 1 95 ? 16.574 9.989 -18.876 1.00 87.69 95 SER A O 1
ATOM 736 N N . THR A 1 96 ? 16.622 8.735 -17.015 1.00 84.88 96 THR A N 1
ATOM 737 C CA . THR A 1 96 ? 17.666 9.488 -16.311 1.00 84.88 96 THR A CA 1
ATOM 738 C C . THR A 1 96 ? 19.095 9.143 -16.731 1.00 84.88 96 THR A C 1
ATOM 740 O O . THR A 1 96 ? 20.024 9.692 -16.135 1.00 84.88 96 THR A O 1
ATOM 743 N N . ASN A 1 97 ? 19.298 8.225 -17.685 1.00 83.19 97 ASN A N 1
ATOM 744 C CA . ASN A 1 97 ? 20.633 7.827 -18.127 1.00 83.19 97 ASN A CA 1
ATOM 745 C C . ASN A 1 97 ? 21.414 9.072 -18.607 1.00 83.19 97 ASN A C 1
ATOM 747 O O . ASN A 1 97 ? 20.938 9.766 -19.511 1.00 83.19 97 ASN A O 1
ATOM 751 N N . PRO A 1 98 ? 22.593 9.381 -18.028 1.00 79.94 98 PRO A N 1
ATOM 752 C CA . PRO A 1 98 ? 23.372 10.563 -18.404 1.00 79.94 98 PRO A CA 1
ATOM 753 C C . PRO A 1 98 ? 23.866 10.527 -19.856 1.00 79.94 98 PRO A C 1
ATOM 755 O O . PRO A 1 98 ? 24.116 11.583 -20.438 1.00 79.94 98 PRO A O 1
ATOM 758 N N . SER A 1 99 ? 23.978 9.332 -20.442 1.00 83.56 99 SER A N 1
ATOM 759 C CA . SER A 1 99 ? 24.428 9.110 -21.817 1.00 83.56 99 SER A CA 1
ATOM 760 C C . SER A 1 99 ? 23.343 8.365 -22.606 1.00 83.56 99 SER A C 1
ATOM 762 O O . SER A 1 99 ? 23.500 7.172 -22.867 1.00 83.56 99 SER A O 1
ATOM 764 N N . PRO A 1 100 ? 22.222 9.025 -22.962 1.00 83.69 100 PRO A N 1
ATOM 765 C CA . PRO A 1 100 ? 21.106 8.374 -23.640 1.00 83.69 100 PRO A CA 1
ATOM 766 C C . PRO A 1 100 ? 21.519 7.914 -25.041 1.00 83.69 100 PRO A C 1
ATOM 768 O O . PRO A 1 100 ? 22.002 8.706 -25.854 1.00 83.69 100 PRO A O 1
ATOM 771 N N . THR A 1 101 ? 21.307 6.634 -25.332 1.00 84.88 101 THR A N 1
ATOM 772 C CA . THR A 1 101 ? 21.744 6.001 -26.588 1.00 84.88 101 THR A CA 1
ATOM 773 C C . THR A 1 101 ? 20.607 5.829 -27.590 1.00 84.88 101 THR A C 1
ATOM 775 O O . THR A 1 101 ? 20.845 5.742 -28.793 1.00 84.88 101 THR A O 1
ATOM 778 N N . LEU A 1 102 ? 19.353 5.849 -27.125 1.00 87.00 102 LEU A N 1
ATOM 779 C CA . LEU A 1 102 ? 18.195 5.475 -27.947 1.00 87.00 102 LEU A CA 1
ATOM 780 C C . LEU A 1 102 ? 17.689 6.566 -28.901 1.00 87.00 102 LEU A C 1
ATOM 782 O O . LEU A 1 102 ? 16.760 6.316 -29.666 1.00 87.00 102 LEU A O 1
ATOM 786 N N . ILE A 1 103 ? 18.273 7.769 -28.860 1.00 81.62 103 ILE A N 1
ATOM 787 C CA . ILE A 1 103 ? 17.907 8.899 -29.737 1.00 81.62 103 ILE A CA 1
ATOM 788 C C . ILE A 1 103 ? 18.482 8.730 -31.153 1.00 81.62 103 ILE A C 1
ATOM 790 O O . ILE A 1 103 ? 17.925 9.273 -32.101 1.00 81.62 103 ILE A O 1
ATOM 794 N N . GLY A 1 104 ? 19.596 8.009 -31.295 1.00 85.81 104 GLY A N 1
ATOM 795 C CA . GLY A 1 104 ? 20.264 7.779 -32.576 1.00 85.81 104 GLY A CA 1
ATOM 796 C C . GLY A 1 104 ? 20.577 6.302 -32.801 1.00 85.81 104 GLY A C 1
ATOM 797 O O . GLY A 1 104 ? 20.038 5.449 -32.088 1.00 85.81 104 GLY A O 1
ATOM 798 N N . PRO A 1 105 ? 21.454 5.986 -33.771 1.00 89.75 105 PRO A N 1
ATOM 799 C CA . PRO A 1 105 ? 21.836 4.612 -34.043 1.00 89.75 105 PRO A CA 1
ATOM 800 C C . PRO A 1 105 ? 22.457 3.927 -32.821 1.00 89.75 105 PRO A C 1
ATOM 802 O O . PRO A 1 105 ? 23.384 4.460 -32.213 1.00 89.75 105 PRO A O 1
ATOM 805 N N . HIS A 1 106 ? 21.964 2.740 -32.474 1.00 89.81 106 HIS A N 1
ATOM 806 C CA . HIS A 1 106 ? 22.388 1.989 -31.287 1.00 89.81 106 HIS A CA 1
ATOM 807 C C . HIS A 1 106 ? 22.360 0.473 -31.535 1.00 89.81 106 HIS A C 1
ATOM 809 O O . HIS A 1 106 ? 21.614 0.021 -32.405 1.00 89.81 106 HIS A O 1
ATOM 815 N N . PRO A 1 107 ? 23.120 -0.341 -30.780 1.00 89.75 107 PRO A N 1
ATOM 816 C CA . PRO A 1 107 ? 23.076 -1.794 -30.927 1.00 89.75 107 PRO A CA 1
ATOM 817 C C . PRO A 1 107 ? 21.700 -2.348 -30.544 1.00 89.75 107 PRO A C 1
ATOM 819 O O . PRO A 1 107 ? 21.080 -1.893 -29.579 1.00 89.75 107 PRO A O 1
ATOM 822 N N . LYS A 1 108 ? 21.205 -3.342 -31.278 1.00 88.44 108 LYS A N 1
ATOM 823 C CA . LYS A 1 108 ? 19.982 -4.063 -30.911 1.00 88.44 108 LYS A CA 1
ATOM 824 C C . LYS A 1 108 ? 20.227 -4.870 -29.631 1.00 88.44 108 LYS A C 1
ATOM 826 O O . LYS A 1 108 ? 21.311 -5.426 -29.477 1.00 88.44 108 LYS A O 1
ATOM 831 N N . PRO A 1 109 ? 19.231 -4.982 -28.735 1.00 86.94 109 PRO A N 1
ATOM 832 C CA . PRO A 1 109 ? 19.395 -5.745 -27.500 1.00 86.94 109 PRO A CA 1
ATOM 833 C C . PRO A 1 109 ? 19.560 -7.242 -27.801 1.00 86.94 109 PRO A C 1
ATOM 835 O O . PRO A 1 109 ? 20.323 -7.928 -27.130 1.00 86.94 109 PRO A O 1
ATOM 838 N N . PHE A 1 110 ? 18.880 -7.723 -28.846 1.00 85.12 110 PHE A N 1
ATOM 839 C CA . PHE A 1 110 ? 18.957 -9.091 -29.339 1.00 85.12 110 PHE A CA 1
ATOM 840 C C . PHE A 1 110 ? 18.918 -9.083 -30.881 1.00 85.12 110 PHE A C 1
ATOM 842 O O . PHE A 1 110 ? 17.836 -8.957 -31.457 1.00 85.12 110 PHE A O 1
ATOM 849 N N . PRO A 1 111 ? 20.075 -9.100 -31.568 1.00 83.38 111 PRO A N 1
ATOM 850 C CA . PRO A 1 111 ? 20.132 -9.122 -33.029 1.00 83.38 111 PRO A CA 1
ATOM 851 C C . PRO A 1 111 ? 19.833 -10.521 -33.594 1.00 83.38 111 PRO A C 1
ATOM 853 O O . PRO A 1 111 ? 20.272 -11.523 -33.039 1.00 83.38 111 PRO A O 1
ATOM 856 N N . ASP A 1 112 ? 19.103 -10.582 -34.713 1.00 78.69 112 ASP A N 1
ATOM 857 C CA . ASP A 1 112 ? 18.748 -11.848 -35.378 1.00 78.69 112 ASP A CA 1
ATOM 858 C C . ASP A 1 112 ? 19.942 -12.507 -36.101 1.00 78.69 112 ASP A C 1
ATOM 860 O O . ASP A 1 112 ? 19.975 -13.729 -36.250 1.00 78.69 112 ASP A O 1
ATOM 864 N N . ASP A 1 113 ? 20.916 -11.707 -36.552 1.00 78.19 113 ASP A N 1
ATOM 865 C CA . ASP A 1 113 ? 22.143 -12.150 -37.219 1.00 78.19 113 ASP A CA 1
ATOM 866 C C . ASP A 1 113 ? 23.306 -11.154 -37.022 1.00 78.19 113 ASP A C 1
ATOM 868 O O . ASP A 1 113 ? 23.115 -10.008 -36.597 1.00 78.19 113 ASP A O 1
ATOM 872 N N . ASP A 1 114 ? 24.525 -11.585 -37.362 1.00 75.62 114 ASP A N 1
ATOM 873 C CA . ASP A 1 114 ? 25.753 -10.784 -37.225 1.00 75.62 114 ASP A CA 1
ATOM 874 C C . ASP A 1 114 ? 25.842 -9.601 -38.203 1.00 75.62 114 ASP A C 1
ATOM 876 O O . ASP A 1 114 ? 26.702 -8.733 -38.057 1.00 75.62 114 ASP A O 1
ATOM 880 N N . THR A 1 115 ? 24.969 -9.542 -39.209 1.00 76.12 115 THR A N 1
ATOM 881 C CA . THR A 1 115 ? 25.006 -8.510 -40.255 1.00 76.12 115 THR A CA 1
ATOM 882 C C . THR A 1 115 ? 24.112 -7.313 -39.945 1.00 76.12 115 THR A C 1
ATOM 884 O O . THR A 1 115 ? 24.329 -6.231 -40.490 1.00 76.12 115 THR A O 1
ATOM 887 N N . ASN A 1 116 ? 23.138 -7.469 -39.045 1.00 80.62 116 ASN A N 1
ATOM 888 C CA . ASN A 1 116 ? 22.142 -6.451 -38.724 1.00 80.62 116 ASN A CA 1
ATOM 889 C C . ASN A 1 116 ? 22.059 -6.172 -37.213 1.00 80.62 116 ASN A C 1
ATOM 891 O O . ASN A 1 116 ? 20.989 -6.238 -36.595 1.00 80.62 116 ASN A O 1
ATOM 895 N N . GLN A 1 117 ? 23.209 -5.838 -36.625 1.00 86.94 117 GLN A N 1
ATOM 896 C CA . GLN A 1 117 ? 23.369 -5.603 -35.187 1.00 86.94 117 GLN A CA 1
ATOM 897 C C . GLN A 1 117 ? 22.917 -4.211 -34.717 1.00 86.94 117 GLN A C 1
ATOM 899 O O . GLN A 1 117 ? 22.742 -4.005 -33.520 1.00 86.94 117 GLN A O 1
ATOM 904 N N . MET A 1 118 ? 22.699 -3.258 -35.629 1.00 89.50 118 MET A N 1
ATOM 905 C CA . MET A 1 118 ? 22.371 -1.866 -35.298 1.00 89.50 118 MET A CA 1
ATOM 906 C C . MET A 1 118 ? 20.903 -1.535 -35.587 1.00 89.50 118 MET A C 1
ATOM 908 O O . MET A 1 118 ? 20.324 -1.972 -36.578 1.00 89.50 118 MET A O 1
ATOM 912 N N . CYS A 1 119 ? 20.298 -0.741 -34.714 1.00 88.75 119 CYS A N 1
ATOM 913 C CA . CYS A 1 119 ? 19.026 -0.061 -34.916 1.00 88.75 119 CYS A CA 1
ATOM 914 C C . CYS A 1 119 ? 19.306 1.382 -35.342 1.00 88.75 119 CYS A C 1
ATOM 916 O O . CYS A 1 119 ? 20.193 2.013 -34.778 1.00 88.75 119 CYS A O 1
ATOM 918 N N . GLU A 1 120 ? 18.542 1.924 -36.290 1.00 86.50 120 GLU A N 1
ATOM 919 C CA . GLU A 1 120 ? 18.702 3.313 -36.750 1.00 86.50 120 GLU A CA 1
ATOM 920 C C . GLU A 1 120 ? 18.208 4.352 -35.725 1.00 86.50 120 GLU A C 1
ATOM 922 O O . GLU A 1 120 ? 18.622 5.507 -35.780 1.00 86.50 120 GLU A O 1
ATOM 927 N N . GLY A 1 121 ? 17.363 3.944 -34.767 1.00 73.50 121 GLY A N 1
ATOM 928 C CA . GLY A 1 121 ? 16.893 4.808 -33.678 1.00 73.50 121 GLY A CA 1
ATOM 929 C C . GLY A 1 121 ? 15.857 5.849 -34.103 1.00 73.50 121 GLY A C 1
ATOM 930 O O . GLY A 1 121 ? 15.963 7.016 -33.750 1.00 73.50 121 GLY A O 1
ATOM 931 N N . THR A 1 122 ? 14.838 5.445 -34.862 1.00 70.31 122 THR A N 1
ATOM 932 C CA . THR A 1 122 ? 13.921 6.379 -35.536 1.00 70.31 122 THR A CA 1
ATOM 933 C C . THR A 1 122 ? 13.009 7.186 -34.606 1.00 70.31 122 THR A C 1
ATOM 935 O O . THR A 1 122 ? 12.765 8.353 -34.903 1.00 70.31 122 THR A O 1
ATOM 938 N N . SER A 1 123 ? 12.490 6.624 -33.502 1.00 74.69 123 SER A N 1
ATOM 939 C CA . SER A 1 123 ? 11.680 7.358 -32.501 1.00 74.69 123 SER A CA 1
ATOM 940 C C . SER A 1 123 ? 11.458 6.549 -31.211 1.00 74.69 123 SER A C 1
ATOM 942 O O . SER A 1 123 ? 10.568 5.698 -31.176 1.00 74.69 123 SER A O 1
ATOM 944 N N . PRO A 1 124 ? 12.227 6.782 -30.133 1.00 84.56 124 PRO A N 1
ATOM 945 C CA . PRO A 1 124 ? 11.959 6.137 -28.854 1.00 84.56 124 PRO A CA 1
ATOM 946 C C . PRO A 1 124 ? 10.782 6.794 -28.114 1.00 84.56 124 PRO A C 1
ATOM 948 O O . PRO A 1 124 ? 10.656 8.020 -28.073 1.00 84.56 124 PRO A O 1
ATOM 951 N N . THR A 1 125 ? 9.965 5.980 -27.451 1.00 87.94 125 THR A N 1
ATOM 952 C CA . THR A 1 125 ? 8.946 6.434 -26.496 1.00 87.94 125 THR A CA 1
ATOM 953 C C . THR A 1 125 ? 9.613 6.696 -25.150 1.00 87.94 125 THR A C 1
ATOM 955 O O . THR A 1 125 ? 10.346 5.849 -24.648 1.00 87.94 125 THR A O 1
ATOM 958 N N . ARG A 1 126 ? 9.390 7.871 -24.558 1.00 88.31 126 ARG A N 1
ATOM 959 C CA . ARG A 1 126 ? 10.007 8.286 -23.284 1.00 88.31 126 ARG A CA 1
ATOM 960 C C . ARG A 1 126 ? 9.019 8.215 -22.127 1.00 88.31 126 ARG A C 1
ATOM 962 O O . ARG A 1 126 ? 7.813 8.225 -22.358 1.00 88.31 126 ARG A O 1
ATOM 969 N N . HIS A 1 127 ? 9.548 8.208 -20.902 1.00 88.81 127 HIS A N 1
ATOM 970 C CA . HIS A 1 127 ? 8.771 8.199 -19.659 1.00 88.81 127 HIS A CA 1
ATOM 971 C C . HIS A 1 127 ? 7.806 7.008 -19.552 1.00 88.81 127 HIS A C 1
ATOM 973 O O . HIS A 1 127 ? 6.750 7.090 -18.925 1.00 88.81 127 HIS A O 1
ATOM 979 N N . VAL A 1 128 ? 8.170 5.881 -20.168 1.00 90.19 128 VAL A N 1
ATOM 980 C CA . VAL A 1 128 ? 7.414 4.633 -20.072 1.00 90.19 128 VAL A CA 1
ATOM 981 C C . VAL A 1 128 ? 7.514 4.110 -18.643 1.00 90.19 128 VAL A C 1
ATOM 983 O O . VAL A 1 128 ? 8.595 4.091 -18.055 1.00 90.19 128 VAL A O 1
ATOM 986 N N . VAL A 1 129 ? 6.390 3.669 -18.085 1.00 89.56 129 VAL A N 1
ATOM 987 C CA . VAL A 1 129 ? 6.321 2.997 -16.784 1.00 89.56 129 VAL A CA 1
ATOM 988 C C . VAL A 1 129 ? 6.186 1.503 -17.033 1.00 89.56 129 VAL A C 1
ATOM 990 O O . VAL A 1 129 ? 5.346 1.076 -17.822 1.00 89.56 129 VAL A O 1
ATOM 993 N N . LEU A 1 130 ? 7.009 0.702 -16.362 1.00 88.75 130 LEU A N 1
ATOM 994 C CA . LEU A 1 130 ? 6.913 -0.752 -16.452 1.00 88.75 130 LEU A CA 1
ATOM 995 C C . LEU A 1 130 ? 5.854 -1.239 -15.471 1.00 88.75 130 LEU A C 1
ATOM 997 O O . LEU A 1 130 ? 5.818 -0.778 -14.334 1.00 88.75 130 LEU A O 1
ATOM 1001 N N . GLY A 1 131 ? 4.998 -2.164 -15.889 1.00 89.31 131 GLY A N 1
ATOM 1002 C CA . GLY A 1 131 ? 3.953 -2.728 -15.043 1.00 89.31 131 GLY A CA 1
ATOM 1003 C C . GLY A 1 131 ? 3.879 -4.241 -15.173 1.00 89.31 131 GLY A C 1
ATOM 1004 O O . GLY A 1 131 ? 4.167 -4.790 -16.233 1.00 89.31 131 GLY A O 1
ATOM 1005 N N . THR A 1 132 ? 3.484 -4.906 -14.094 1.00 88.00 132 THR A N 1
ATOM 1006 C CA . THR A 1 132 ? 3.072 -6.311 -14.098 1.00 88.00 132 THR A CA 1
ATOM 1007 C C . THR A 1 132 ? 1.861 -6.465 -13.200 1.00 88.00 132 THR A C 1
ATOM 1009 O O . THR A 1 132 ? 1.750 -5.786 -12.178 1.00 88.00 132 THR A O 1
ATOM 1012 N N . ASP A 1 133 ? 0.966 -7.371 -13.555 1.00 89.69 133 ASP A N 1
ATOM 1013 C CA . ASP A 1 133 ? -0.122 -7.793 -12.696 1.00 89.69 133 ASP A CA 1
ATOM 1014 C C . ASP A 1 133 ? 0.121 -9.207 -12.162 1.00 89.69 133 ASP A C 1
ATOM 1016 O O . ASP A 1 133 ? 0.844 -10.009 -12.756 1.00 89.69 133 ASP A O 1
ATOM 1020 N N . PHE A 1 134 ? -0.462 -9.507 -11.009 1.00 91.69 134 PHE A N 1
ATOM 1021 C CA . PHE A 1 134 ? -0.509 -10.860 -10.471 1.00 91.69 134 PHE A CA 1
ATOM 1022 C C . PHE A 1 134 ? -1.827 -11.075 -9.738 1.00 91.69 134 PHE A C 1
ATOM 1024 O O . PHE A 1 134 ? -2.351 -10.168 -9.090 1.00 91.69 134 PHE A O 1
ATOM 1031 N N . ILE A 1 135 ? -2.369 -12.286 -9.844 1.00 93.75 135 ILE A N 1
ATOM 1032 C CA . ILE A 1 135 ? -3.565 -12.681 -9.106 1.00 93.75 135 ILE A CA 1
ATOM 1033 C C . ILE A 1 135 ? -3.187 -13.067 -7.675 1.00 93.75 135 ILE A C 1
ATOM 1035 O O . ILE A 1 135 ? -2.215 -13.794 -7.469 1.00 93.75 135 ILE A O 1
ATOM 1039 N N . THR A 1 136 ? -3.942 -12.600 -6.687 1.00 95.69 136 THR A N 1
ATOM 1040 C CA . THR A 1 136 ? -3.757 -12.968 -5.277 1.00 95.69 136 THR A CA 1
ATOM 1041 C C . THR A 1 136 ? -5.079 -12.878 -4.519 1.00 95.69 136 THR A C 1
ATOM 1043 O O . THR A 1 136 ? -6.051 -12.283 -5.002 1.00 95.69 136 THR A O 1
ATOM 1046 N N . ASP A 1 137 ? -5.121 -13.501 -3.349 1.00 94.62 137 ASP A N 1
ATOM 1047 C CA . ASP A 1 137 ? -6.232 -13.374 -2.416 1.00 94.62 137 ASP A CA 1
ATOM 1048 C C . ASP A 1 137 ? -6.101 -12.066 -1.633 1.00 94.62 137 ASP A C 1
ATOM 1050 O O . ASP A 1 137 ? -5.003 -11.675 -1.227 1.00 94.62 137 ASP A O 1
ATOM 1054 N N . ILE A 1 138 ? -7.230 -11.388 -1.422 1.00 96.12 138 ILE A N 1
ATOM 1055 C CA . ILE A 1 138 ? -7.296 -10.131 -0.684 1.00 96.12 138 ILE A CA 1
ATOM 1056 C C . ILE A 1 138 ? -8.370 -10.160 0.405 1.00 96.12 138 ILE A C 1
ATOM 1058 O O . ILE A 1 138 ? -9.462 -10.705 0.218 1.00 96.12 138 ILE A O 1
ATOM 1062 N N . ALA A 1 139 ? -8.076 -9.485 1.515 1.00 98.00 139 ALA A N 1
ATOM 1063 C CA . ALA A 1 139 ? -9.072 -9.024 2.476 1.00 98.00 139 ALA A CA 1
ATOM 1064 C C . ALA A 1 139 ? -9.209 -7.509 2.349 1.00 98.00 139 ALA A C 1
ATOM 1066 O O . ALA A 1 139 ? -8.321 -6.765 2.763 1.00 98.00 139 ALA A O 1
ATOM 1067 N N . LEU A 1 140 ? -10.312 -7.060 1.753 1.00 98.06 140 LEU A N 1
ATOM 1068 C CA . LEU A 1 140 ? -10.644 -5.651 1.576 1.00 98.06 140 LEU A CA 1
ATOM 1069 C C . LEU A 1 140 ? -11.451 -5.169 2.781 1.00 98.06 140 LEU A C 1
ATOM 1071 O O . LEU A 1 140 ? -12.621 -5.512 2.917 1.00 98.06 140 LEU A O 1
ATOM 1075 N N . PHE A 1 141 ? -10.844 -4.357 3.636 1.00 98.44 141 PHE A N 1
ATOM 1076 C CA . PHE A 1 141 ? -11.513 -3.685 4.743 1.00 98.44 141 PHE A CA 1
ATOM 1077 C C . PHE A 1 141 ? -12.015 -2.312 4.291 1.00 98.44 141 PHE A C 1
ATOM 1079 O O . PHE A 1 141 ? -11.220 -1.482 3.852 1.00 98.44 141 PHE A O 1
ATOM 1086 N N . SER A 1 142 ? -13.316 -2.059 4.428 1.00 97.94 142 SER A N 1
ATOM 1087 C CA . SER A 1 142 ? -13.919 -0.731 4.267 1.00 97.94 142 SER A CA 1
ATOM 1088 C C . SER A 1 142 ? -14.113 -0.100 5.650 1.00 97.94 142 SER A C 1
ATOM 1090 O O . SER A 1 142 ? -14.665 -0.715 6.568 1.00 97.94 142 SER A O 1
ATOM 1092 N N . LEU A 1 143 ? -13.582 1.113 5.798 1.00 98.31 143 LEU A N 1
ATOM 1093 C CA . LEU A 1 143 ? -13.491 1.888 7.029 1.00 98.31 143 LEU A CA 1
ATOM 1094 C C . LEU A 1 143 ? -14.397 3.111 6.920 1.00 98.31 143 LEU A C 1
ATOM 1096 O O . LEU A 1 143 ? -14.199 3.946 6.038 1.00 98.31 143 LEU A O 1
ATOM 1100 N N . HIS A 1 144 ? -15.326 3.258 7.855 1.00 97.06 144 HIS A N 1
ATOM 1101 C CA .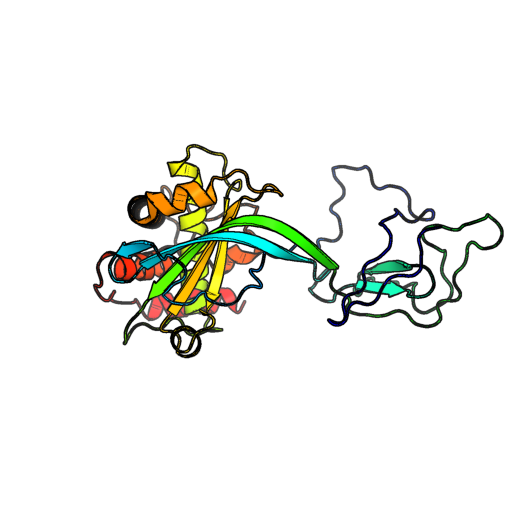 HIS A 1 144 ? -16.257 4.376 7.920 1.00 97.06 144 HIS A CA 1
ATOM 1102 C C . HIS A 1 144 ? -15.868 5.330 9.044 1.00 97.06 144 HIS A C 1
ATOM 1104 O O . HIS A 1 144 ? -15.643 4.922 10.186 1.00 97.06 144 HIS A O 1
ATOM 1110 N N . VAL A 1 145 ? -15.825 6.621 8.721 1.00 95.88 145 VAL A N 1
ATOM 1111 C CA . VAL A 1 145 ? -15.620 7.694 9.695 1.00 95.88 145 VAL A CA 1
ATOM 1112 C C . VAL A 1 145 ? -16.741 8.717 9.611 1.00 95.88 145 VAL A C 1
ATOM 1114 O O . VAL A 1 145 ? -17.344 8.937 8.562 1.00 95.88 145 VAL A O 1
ATOM 1117 N N . THR A 1 146 ? -17.009 9.374 10.732 1.00 93.00 146 THR A N 1
ATOM 1118 C CA . THR A 1 146 ? -18.004 10.438 10.846 1.00 93.00 146 THR A CA 1
ATOM 1119 C C . THR A 1 146 ? -17.349 11.743 11.273 1.00 93.00 146 THR A C 1
ATOM 1121 O O . THR A 1 146 ? -16.346 11.762 11.991 1.00 93.00 146 THR A O 1
ATOM 1124 N N . SER A 1 147 ? -17.966 12.856 10.872 1.00 86.81 147 SER A N 1
ATOM 1125 C CA . SER A 1 147 ? -17.581 14.197 11.319 1.00 86.81 147 SER A CA 1
ATOM 1126 C C . SER A 1 147 ? -17.435 14.255 12.854 1.00 86.81 147 SER A C 1
ATOM 1128 O O . SER A 1 147 ? -18.250 13.644 13.548 1.00 86.81 147 SER A O 1
ATOM 1130 N N . PRO A 1 148 ? -16.428 14.971 13.396 1.00 87.50 148 PRO A N 1
ATOM 1131 C CA . PRO A 1 148 ? -15.474 15.837 12.692 1.00 87.50 148 PRO A CA 1
ATOM 1132 C C . PRO A 1 148 ? -14.283 15.118 12.036 1.00 87.50 148 PRO A C 1
ATOM 1134 O O . PRO A 1 148 ? -13.497 15.781 11.359 1.00 87.50 148 PRO A O 1
ATOM 1137 N N . LEU A 1 149 ? -14.133 13.799 12.202 1.00 90.44 149 LEU A N 1
ATOM 1138 C CA . LEU A 1 149 ? -13.049 13.045 11.571 1.00 90.44 149 LEU A CA 1
ATOM 1139 C C . LEU A 1 149 ? -13.298 12.894 10.063 1.00 90.44 149 LEU A C 1
ATOM 1141 O O . LEU A 1 149 ? -14.415 12.631 9.623 1.00 90.44 149 LEU A O 1
ATOM 1145 N N . SER A 1 150 ? -12.244 13.065 9.263 1.00 93.12 150 SER A N 1
ATOM 1146 C CA . SER A 1 150 ? -12.295 12.875 7.816 1.00 93.12 150 SER A CA 1
ATOM 1147 C C . SER A 1 150 ? -10.958 12.373 7.271 1.00 93.12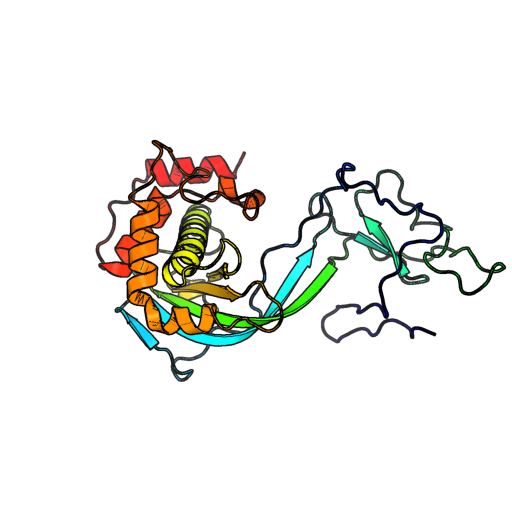 150 SER A C 1
ATOM 1149 O O . SER A 1 150 ? -9.894 12.899 7.596 1.00 93.12 150 SER A O 1
ATOM 1151 N N . LEU A 1 151 ? -11.029 11.365 6.409 1.00 95.31 151 LEU A N 1
ATOM 1152 C CA . LEU A 1 151 ? -9.929 10.740 5.684 1.00 95.31 151 LEU A CA 1
ATOM 1153 C C . LEU A 1 151 ? -9.872 11.295 4.254 1.00 95.31 151 LEU A C 1
ATOM 1155 O O . LEU A 1 151 ? -10.121 10.586 3.280 1.00 95.31 151 LEU A O 1
ATOM 1159 N N . ARG A 1 152 ? -9.600 12.599 4.119 1.00 93.94 152 ARG A N 1
ATOM 1160 C CA . ARG A 1 152 ? -9.600 13.267 2.811 1.00 93.94 152 ARG A CA 1
ATOM 1161 C C . ARG A 1 152 ? -8.446 12.779 1.927 1.00 93.94 152 ARG A C 1
ATOM 1163 O O . ARG A 1 152 ? -7.285 12.885 2.329 1.00 93.94 152 ARG A O 1
ATOM 1170 N N . PRO A 1 153 ? -8.723 12.330 0.691 1.00 91.81 153 PRO A N 1
ATOM 1171 C CA . PRO A 1 153 ? -7.675 11.932 -0.240 1.00 91.81 153 PRO A CA 1
ATOM 1172 C C . PRO A 1 153 ? -6.668 13.063 -0.486 1.00 91.81 153 PRO A C 1
ATOM 1174 O O . PRO A 1 153 ? -7.050 14.220 -0.658 1.00 91.81 153 PRO A O 1
ATOM 1177 N N . GLY A 1 154 ? -5.377 12.727 -0.507 1.00 89.75 154 GLY A N 1
ATOM 1178 C CA . GLY A 1 154 ? -4.292 13.678 -0.773 1.00 89.75 154 GLY A CA 1
ATOM 1179 C C . GLY A 1 154 ? -3.835 14.508 0.431 1.00 89.75 154 GLY A C 1
ATOM 1180 O O . GLY A 1 154 ? -2.800 15.162 0.341 1.00 89.75 154 GLY A O 1
ATOM 1181 N N . TYR A 1 155 ? -4.539 14.461 1.566 1.00 92.25 155 TYR A N 1
ATOM 1182 C CA . TYR A 1 155 ? -4.082 15.120 2.789 1.00 92.25 155 TYR A CA 1
ATOM 1183 C C . TYR A 1 155 ? -2.968 14.302 3.445 1.00 92.25 155 TYR A C 1
ATOM 1185 O O . TYR A 1 155 ? -3.092 13.088 3.623 1.00 92.25 155 TYR A O 1
ATOM 1193 N N . THR A 1 156 ? -1.892 14.973 3.863 1.00 91.88 156 THR A N 1
ATOM 1194 C CA . THR A 1 156 ? -0.744 14.316 4.504 1.00 91.88 156 THR A CA 1
ATOM 1195 C C . THR A 1 156 ? -1.147 13.563 5.766 1.00 91.88 156 THR A C 1
ATOM 1197 O O . THR A 1 156 ? -0.756 12.414 5.929 1.00 91.88 156 THR A O 1
ATOM 1200 N N . SER A 1 157 ? -1.995 14.151 6.614 1.00 91.00 157 SER A N 1
ATOM 1201 C CA . SER A 1 157 ? -2.506 13.498 7.826 1.00 91.00 157 SER A CA 1
ATOM 1202 C C . SER A 1 157 ? -3.263 12.202 7.524 1.00 91.00 157 SER A C 1
ATOM 1204 O O . SER A 1 157 ? -3.057 11.198 8.199 1.00 91.00 157 SER A O 1
ATOM 1206 N N . THR A 1 158 ? -4.095 12.196 6.480 1.00 94.56 158 THR A N 1
ATOM 1207 C CA . THR A 1 158 ? -4.809 10.998 6.023 1.00 94.56 158 THR A CA 1
ATOM 1208 C C . THR A 1 158 ? -3.841 9.937 5.511 1.00 94.56 158 THR A C 1
ATOM 1210 O O . THR A 1 158 ? -3.968 8.772 5.884 1.00 94.56 158 THR A O 1
ATOM 1213 N N . ASN A 1 159 ? -2.845 10.331 4.713 1.00 95.81 159 ASN A N 1
ATOM 1214 C CA . ASN A 1 159 ? -1.825 9.409 4.216 1.00 95.81 159 ASN A CA 1
ATOM 1215 C C . ASN A 1 159 ? -0.995 8.807 5.357 1.00 95.81 159 ASN A C 1
ATOM 1217 O O . ASN A 1 159 ? -0.747 7.606 5.338 1.00 95.81 159 ASN A O 1
ATOM 1221 N N . VAL A 1 160 ? -0.605 9.611 6.351 1.00 96.50 160 VAL A N 1
ATOM 1222 C CA . VAL A 1 160 ? 0.123 9.146 7.542 1.00 96.50 160 VAL A CA 1
ATOM 1223 C C . VAL A 1 160 ? -0.729 8.155 8.333 1.00 96.50 160 VAL A C 1
ATOM 1225 O O . VAL A 1 160 ? -0.267 7.054 8.631 1.00 96.50 160 VAL A O 1
ATOM 1228 N N . ALA A 1 161 ? -1.987 8.498 8.623 1.00 96.50 161 ALA A N 1
ATOM 1229 C CA . ALA A 1 161 ? -2.885 7.641 9.391 1.00 96.50 161 ALA A CA 1
ATOM 1230 C C . ALA A 1 161 ? -3.130 6.295 8.690 1.00 96.50 161 ALA A C 1
ATOM 1232 O O . ALA A 1 161 ? -2.887 5.239 9.273 1.00 96.50 161 ALA A O 1
ATOM 1233 N N . LEU A 1 162 ? -3.544 6.321 7.418 1.00 98.12 162 LEU A N 1
ATOM 1234 C CA . LEU A 1 162 ? -3.862 5.108 6.662 1.00 98.12 162 LEU A CA 1
ATOM 1235 C C . LEU A 1 162 ? -2.622 4.268 6.352 1.00 98.12 162 LEU A C 1
ATOM 1237 O O . LEU A 1 162 ? -2.701 3.043 6.438 1.00 98.12 162 LEU A O 1
ATOM 1241 N N . ARG A 1 163 ? -1.468 4.883 6.047 1.00 97.94 163 ARG A N 1
ATOM 1242 C CA . ARG A 1 163 ? -0.212 4.138 5.863 1.00 97.94 163 ARG A CA 1
ATOM 1243 C C . ARG A 1 163 ? 0.198 3.447 7.155 1.00 97.94 163 ARG A C 1
ATOM 1245 O O . ARG A 1 163 ? 0.506 2.261 7.122 1.00 97.94 163 ARG A O 1
ATOM 1252 N N . THR A 1 164 ? 0.169 4.165 8.276 1.00 98.31 164 THR A N 1
ATOM 1253 C CA . THR A 1 164 ? 0.533 3.616 9.589 1.00 98.31 164 THR A CA 1
ATOM 1254 C C . THR A 1 164 ? -0.377 2.445 9.960 1.00 98.31 164 THR A C 1
ATOM 1256 O O . THR A 1 164 ? 0.127 1.379 10.311 1.00 98.31 164 THR A O 1
ATOM 1259 N N . VAL A 1 165 ? -1.699 2.601 9.814 1.00 98.56 165 VAL A N 1
ATOM 1260 C CA . VAL A 1 165 ? -2.663 1.516 10.063 1.00 98.56 165 VAL A CA 1
ATOM 1261 C C . VAL A 1 165 ? -2.434 0.340 9.110 1.00 98.56 165 VAL A C 1
ATOM 1263 O O . VAL A 1 165 ? -2.446 -0.801 9.557 1.00 98.56 165 VAL A O 1
ATOM 1266 N N . SER A 1 166 ? -2.152 0.592 7.828 1.00 98.50 166 SER A N 1
ATOM 1267 C CA . SER A 1 166 ? -1.852 -0.465 6.850 1.00 98.50 166 SER A CA 1
ATOM 1268 C C . SER A 1 166 ? -0.642 -1.306 7.274 1.00 98.50 166 SER A C 1
ATOM 1270 O O . SER A 1 166 ? -0.723 -2.533 7.295 1.00 98.50 166 SER A O 1
ATOM 1272 N N . GLU A 1 167 ? 0.469 -0.672 7.667 1.00 98.19 167 GLU A N 1
ATOM 1273 C CA . GLU A 1 167 ? 1.650 -1.411 8.137 1.00 98.19 167 GLU A CA 1
ATOM 1274 C C . GLU A 1 167 ? 1.366 -2.176 9.436 1.00 98.19 167 GLU A C 1
ATOM 1276 O O . GLU A 1 167 ? 1.781 -3.326 9.571 1.00 98.19 167 GLU A O 1
ATOM 1281 N N . ALA A 1 168 ? 0.624 -1.577 10.372 1.00 98.44 168 ALA A N 1
ATOM 1282 C CA . ALA A 1 168 ? 0.246 -2.239 11.617 1.00 98.44 168 ALA A CA 1
ATOM 1283 C C . ALA A 1 168 ? -0.637 -3.475 11.368 1.00 98.44 168 ALA A C 1
ATOM 1285 O O . ALA A 1 168 ? -0.398 -4.514 11.980 1.00 98.44 168 ALA A O 1
ATOM 1286 N N . LEU A 1 169 ? -1.602 -3.393 10.444 1.00 98.75 169 LEU A N 1
ATOM 1287 C CA . LEU A 1 169 ? -2.461 -4.516 10.051 1.00 98.75 169 LEU A CA 1
ATOM 1288 C C . LEU A 1 169 ? -1.667 -5.631 9.362 1.00 98.75 169 LEU A C 1
ATOM 1290 O O . LEU A 1 169 ? -1.871 -6.795 9.684 1.00 98.75 169 LEU A O 1
ATOM 1294 N N . ALA A 1 170 ? -0.727 -5.306 8.469 1.00 98.19 170 ALA A N 1
ATOM 1295 C CA . ALA A 1 170 ? 0.128 -6.320 7.845 1.00 98.19 170 ALA A CA 1
ATOM 1296 C C . ALA A 1 170 ? 0.986 -7.065 8.886 1.00 98.19 170 ALA A C 1
ATOM 1298 O O . ALA A 1 170 ? 1.074 -8.294 8.860 1.00 98.19 170 ALA A O 1
ATOM 1299 N N . ILE A 1 171 ? 1.577 -6.336 9.843 1.00 98.06 171 ILE A N 1
ATOM 1300 C CA . ILE A 1 171 ? 2.361 -6.928 10.938 1.00 98.06 171 ILE A CA 1
ATOM 1301 C C . ILE A 1 171 ? 1.465 -7.769 11.854 1.00 98.06 171 ILE A C 1
ATOM 1303 O O . ILE A 1 171 ? 1.845 -8.883 12.215 1.00 98.06 171 ILE A O 1
ATOM 1307 N N . ALA A 1 172 ? 0.289 -7.258 12.227 1.00 98.50 172 ALA A N 1
ATOM 1308 C CA . ALA A 1 172 ? -0.682 -7.978 13.045 1.00 98.50 172 ALA A CA 1
ATOM 1309 C C . ALA A 1 172 ? -1.132 -9.273 12.364 1.00 98.50 172 ALA A C 1
ATOM 1311 O O . ALA A 1 172 ? -1.124 -10.323 12.997 1.00 98.50 172 ALA A O 1
ATOM 1312 N N . GLY A 1 173 ? -1.432 -9.217 11.067 1.00 98.31 173 GLY A N 1
ATOM 1313 C CA . GLY A 1 173 ? -1.818 -10.376 10.274 1.00 98.31 173 GLY A CA 1
ATOM 1314 C C . GLY A 1 173 ? -0.742 -11.458 10.255 1.00 98.31 173 GLY A C 1
ATOM 1315 O O . GLY A 1 173 ? -1.033 -12.617 10.539 1.00 98.31 173 GLY A O 1
ATOM 1316 N N . CYS A 1 174 ? 0.518 -11.073 10.024 1.00 97.94 174 CYS A N 1
ATOM 1317 C CA . CYS A 1 174 ? 1.632 -12.023 10.069 1.00 97.94 174 CYS A CA 1
ATOM 1318 C C . CYS A 1 174 ? 1.792 -12.656 11.462 1.00 97.94 174 CYS A C 1
ATOM 1320 O O . CYS A 1 174 ? 2.045 -13.850 11.572 1.00 97.94 174 CYS A O 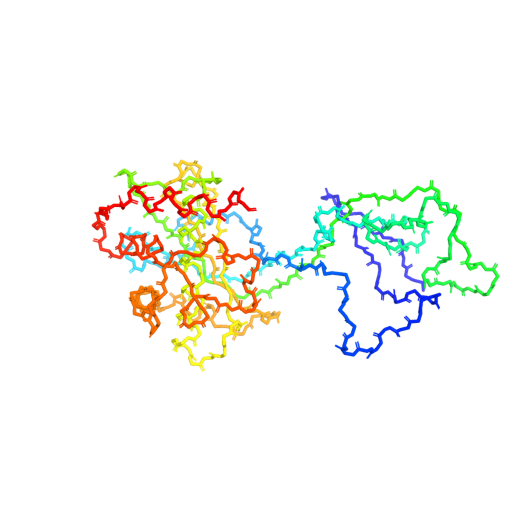1
ATOM 1322 N N . ARG A 1 175 ? 1.618 -11.872 12.538 1.00 97.50 175 ARG A N 1
ATOM 1323 C CA . ARG A 1 175 ? 1.710 -12.377 13.918 1.00 97.50 175 ARG A CA 1
ATOM 1324 C C . ARG A 1 175 ? 0.559 -13.308 14.289 1.00 97.50 175 ARG A C 1
ATOM 1326 O O . ARG A 1 175 ? 0.814 -14.303 14.953 1.00 97.50 175 ARG A O 1
ATOM 1333 N N . LEU A 1 176 ? -0.672 -12.994 13.882 1.00 98.12 176 LEU A N 1
ATOM 1334 C CA . LEU A 1 176 ? -1.847 -13.832 14.151 1.00 98.12 176 LEU A CA 1
ATOM 1335 C C . LEU A 1 176 ? -1.748 -15.197 13.479 1.00 98.12 176 LEU A C 1
ATOM 1337 O O . LEU A 1 176 ? -2.155 -16.193 14.066 1.00 98.12 176 LEU A O 1
ATOM 1341 N N . LEU A 1 177 ? -1.209 -15.228 12.262 1.00 97.69 177 LEU A N 1
ATOM 1342 C CA . LEU A 1 177 ? -1.042 -16.458 11.494 1.00 97.69 177 LEU A CA 1
ATOM 1343 C C . LEU A 1 177 ? 0.306 -17.149 11.743 1.00 97.69 177 LEU A C 1
ATOM 1345 O O . LEU A 1 177 ? 0.570 -18.180 11.135 1.00 97.69 177 LEU A O 1
ATOM 1349 N N . GLU A 1 178 ? 1.153 -16.587 12.611 1.00 97.38 178 GLU A N 1
ATOM 1350 C CA . GLU A 1 178 ? 2.497 -17.092 12.924 1.00 97.38 178 GLU A CA 1
ATOM 1351 C C . GLU A 1 178 ? 3.393 -17.288 11.682 1.00 97.38 178 GLU A C 1
ATOM 1353 O O . GLU A 1 178 ? 4.168 -18.240 11.588 1.00 97.38 178 GLU A O 1
ATOM 1358 N N . ILE A 1 179 ? 3.313 -16.357 10.726 1.00 97.00 179 ILE A N 1
ATOM 1359 C CA . ILE A 1 179 ? 4.104 -16.361 9.485 1.00 97.00 179 ILE A CA 1
ATOM 1360 C C . ILE A 1 179 ? 5.155 -15.245 9.457 1.00 97.00 179 ILE A C 1
ATOM 1362 O O . ILE A 1 179 ? 5.147 -14.310 10.265 1.00 97.00 179 ILE A O 1
ATOM 1366 N N . GLU A 1 180 ? 6.084 -15.337 8.505 1.00 94.38 180 GLU A N 1
ATOM 1367 C CA . GLU A 1 180 ? 7.159 -14.359 8.354 1.00 94.38 180 GLU A CA 1
ATOM 1368 C C . GLU A 1 180 ? 6.642 -12.979 7.909 1.00 94.38 180 GLU A C 1
ATOM 1370 O O . GLU A 1 180 ? 5.683 -12.839 7.145 1.00 94.38 180 GLU A O 1
ATOM 1375 N N . LEU A 1 181 ? 7.301 -11.917 8.386 1.00 92.62 181 LEU A N 1
ATOM 1376 C CA . LEU A 1 181 ? 6.951 -10.556 7.997 1.00 92.62 181 LEU A CA 1
ATOM 1377 C C . LEU A 1 181 ? 7.134 -10.334 6.489 1.00 92.62 181 LEU A C 1
ATOM 1379 O O . LEU A 1 181 ? 8.209 -10.501 5.909 1.00 92.62 181 LEU A O 1
ATOM 1383 N N . GLY A 1 182 ? 6.076 -9.826 5.866 1.00 90.19 182 GLY A N 1
ATOM 1384 C CA . GLY A 1 182 ? 6.045 -9.523 4.442 1.00 90.19 182 GLY A CA 1
ATOM 1385 C C . GLY A 1 182 ? 5.646 -10.700 3.553 1.00 90.19 182 GLY A C 1
ATOM 1386 O O . GLY A 1 182 ? 5.796 -10.568 2.338 1.00 90.19 182 GLY A O 1
ATOM 1387 N N . GLU A 1 183 ? 5.126 -11.785 4.132 1.00 94.44 183 GLU A N 1
ATOM 1388 C CA . GLU A 1 183 ? 4.203 -12.714 3.459 1.00 94.44 183 GLU A CA 1
ATOM 1389 C C . GLU A 1 183 ? 2.850 -12.037 3.170 1.00 94.44 183 GLU A C 1
ATOM 1391 O O . GLU A 1 183 ? 2.220 -12.285 2.145 1.00 94.44 183 GLU A O 1
ATOM 1396 N N . ILE A 1 184 ? 2.442 -11.103 4.038 1.00 96.00 184 ILE A N 1
ATOM 1397 C CA . ILE A 1 184 ? 1.283 -10.228 3.839 1.00 96.00 184 ILE A CA 1
ATOM 1398 C C . ILE A 1 184 ? 1.755 -8.782 3.719 1.00 96.00 184 ILE A C 1
ATOM 1400 O O . ILE A 1 184 ? 2.594 -8.310 4.494 1.00 96.00 184 ILE A O 1
ATOM 1404 N N . MET A 1 185 ? 1.174 -8.056 2.770 1.00 96.19 185 MET A N 1
ATOM 1405 C CA . MET A 1 185 ? 1.311 -6.608 2.655 1.00 96.19 185 MET A CA 1
ATOM 1406 C C . MET A 1 185 ? -0.058 -5.937 2.643 1.00 96.19 185 MET A C 1
ATOM 1408 O O . MET A 1 185 ? -1.084 -6.565 2.402 1.00 96.19 185 MET A O 1
ATOM 1412 N N . ALA A 1 186 ? -0.054 -4.637 2.923 1.00 97.25 186 ALA A N 1
ATOM 1413 C CA . ALA A 1 186 ? -1.250 -3.819 2.980 1.00 97.25 186 ALA A CA 1
ATOM 1414 C C . ALA A 1 186 ? -1.112 -2.598 2.078 1.00 97.25 186 ALA A C 1
ATOM 1416 O O . ALA A 1 186 ? -0.039 -1.986 1.982 1.00 97.25 186 ALA A O 1
ATOM 1417 N N . GLU A 1 187 ? -2.209 -2.200 1.459 1.00 96.81 187 GLU A N 1
ATOM 1418 C CA . GLU A 1 187 ? -2.294 -0.927 0.768 1.00 96.81 187 GLU A CA 1
ATOM 1419 C C . GLU A 1 187 ? -3.665 -0.296 0.988 1.00 96.81 187 GLU A C 1
ATOM 1421 O O . GLU A 1 187 ? -4.658 -0.987 1.211 1.00 96.81 187 GLU A O 1
ATOM 1426 N N . PHE A 1 188 ? -3.705 1.033 0.955 1.00 97.31 188 PHE A N 1
ATOM 1427 C CA . PHE A 1 188 ? -4.926 1.794 1.147 1.00 97.31 188 PHE A CA 1
ATOM 1428 C C . PHE A 1 188 ? -5.297 2.603 -0.090 1.00 97.31 188 PHE A C 1
ATOM 1430 O O . PHE A 1 188 ? -4.457 2.981 -0.915 1.00 97.31 188 PHE A O 1
ATOM 1437 N N . ARG A 1 189 ? -6.583 2.919 -0.182 1.00 96.12 189 ARG A N 1
ATOM 1438 C CA . ARG A 1 189 ? -7.131 3.880 -1.135 1.00 96.12 189 ARG A CA 1
ATOM 1439 C C . ARG A 1 189 ? -8.378 4.544 -0.549 1.00 96.12 189 ARG A C 1
ATOM 1441 O O . ARG A 1 189 ? -9.005 3.987 0.349 1.00 96.12 189 ARG A O 1
ATOM 1448 N N . PRO A 1 190 ? -8.775 5.722 -1.042 1.00 96.31 190 PRO A N 1
ATOM 1449 C CA . PRO A 1 190 ? -10.135 6.196 -0.829 1.00 96.31 190 PRO A CA 1
ATOM 1450 C C . PRO A 1 190 ? -11.122 5.170 -1.383 1.00 96.31 190 PRO A C 1
ATOM 1452 O O . PRO A 1 190 ? -10.871 4.619 -2.458 1.00 96.31 190 PRO A O 1
ATOM 1455 N N . ALA A 1 191 ? -12.245 4.952 -0.699 1.00 95.62 191 ALA A N 1
ATOM 1456 C CA . ALA A 1 191 ? -13.316 4.163 -1.291 1.00 95.62 191 ALA A CA 1
ATOM 1457 C C . ALA A 1 191 ? -13.777 4.833 -2.597 1.00 95.62 191 ALA A C 1
ATOM 1459 O O . ALA A 1 191 ? -13.892 6.060 -2.691 1.00 95.62 191 ALA A O 1
ATOM 1460 N N . LEU A 1 192 ? -14.062 4.041 -3.624 1.00 94.00 192 LEU A N 1
ATOM 1461 C CA . LEU A 1 192 ? -14.543 4.513 -4.923 1.00 94.00 192 LEU A CA 1
ATOM 1462 C C . LEU A 1 192 ? -16.058 4.790 -4.880 1.00 94.00 192 LEU A C 1
ATOM 1464 O O . LEU A 1 192 ? -16.798 4.490 -5.812 1.00 94.00 192 LEU A O 1
ATOM 1468 N N . THR A 1 193 ? -16.504 5.401 -3.783 1.00 93.62 193 THR A N 1
ATOM 1469 C CA . THR A 1 193 ? -17.888 5.739 -3.441 1.00 93.62 193 THR A CA 1
ATOM 1470 C C . THR A 1 193 ? -18.026 7.254 -3.236 1.00 93.62 193 THR A C 1
ATOM 1472 O O . THR A 1 193 ? -17.049 8.012 -3.264 1.00 93.62 193 THR A O 1
ATOM 1475 N N . HIS A 1 194 ? -19.251 7.743 -3.014 1.00 92.44 194 HIS A N 1
ATOM 1476 C CA . HIS A 1 194 ? -19.443 9.132 -2.576 1.00 92.44 194 HIS A CA 1
ATOM 1477 C C . HIS A 1 194 ? -18.801 9.383 -1.200 1.00 92.44 194 HIS A C 1
ATOM 1479 O O . HIS A 1 194 ? -18.166 10.421 -0.997 1.00 92.44 194 HIS A O 1
ATOM 1485 N N . GLY A 1 195 ? -18.895 8.400 -0.295 1.00 93.81 195 GLY A N 1
ATOM 1486 C CA . GLY A 1 195 ? -18.247 8.415 1.014 1.00 93.81 195 GLY A CA 1
ATOM 1487 C C . GLY A 1 195 ? -16.745 8.646 0.891 1.00 93.81 195 GLY A C 1
ATOM 1488 O O . GLY A 1 195 ? -16.226 9.596 1.481 1.00 93.81 195 GLY A O 1
ATOM 1489 N N . GLY A 1 196 ? -16.060 7.893 0.030 1.00 94.44 196 GLY A N 1
ATOM 1490 C CA . GLY A 1 196 ? -14.618 8.063 -0.143 1.00 94.44 196 GLY A CA 1
ATOM 1491 C C . GLY A 1 196 ? -14.200 9.372 -0.802 1.00 94.44 196 GLY A C 1
ATOM 1492 O O . GLY A 1 196 ? -13.225 9.988 -0.367 1.00 94.44 196 GLY A O 1
ATOM 1493 N N . LYS A 1 197 ? -14.987 9.903 -1.748 1.00 93.62 197 LYS A N 1
ATOM 1494 C CA . LYS A 1 197 ? -14.757 11.261 -2.287 1.00 93.62 197 LYS A CA 1
ATOM 1495 C C . LYS A 1 197 ? -14.885 12.346 -1.217 1.00 93.62 197 LYS A C 1
ATOM 1497 O O . LYS A 1 197 ? -14.129 13.312 -1.231 1.00 93.62 197 LYS A O 1
ATOM 1502 N N . SER A 1 198 ? -15.833 12.190 -0.294 1.00 93.94 198 SER A N 1
ATOM 1503 C CA . SER A 1 198 ? -16.043 13.125 0.820 1.00 93.94 198 SER A CA 1
ATOM 1504 C C . SER A 1 198 ? -15.072 12.921 1.995 1.00 93.94 198 SER A C 1
ATOM 1506 O O . SER A 1 198 ? -15.064 13.723 2.930 1.00 93.94 198 SER A O 1
ATOM 1508 N N . GLY A 1 199 ? -14.228 11.883 1.942 1.00 95.25 199 GLY A N 1
ATOM 1509 C CA . GLY A 1 199 ? -13.312 11.510 3.018 1.00 95.25 199 GLY A CA 1
ATOM 1510 C C . GLY A 1 199 ? -14.019 10.917 4.238 1.00 95.25 199 GLY A C 1
ATOM 1511 O O . GLY A 1 199 ? -13.550 11.109 5.355 1.00 95.25 199 GLY A O 1
ATOM 1512 N N . LEU A 1 200 ? -15.164 10.264 4.048 1.00 96.88 200 LEU A N 1
ATOM 1513 C CA . LEU A 1 200 ? -15.911 9.557 5.097 1.00 96.88 200 LEU A CA 1
ATOM 1514 C C . LEU A 1 200 ? -15.770 8.032 4.999 1.00 96.88 200 LEU A C 1
ATOM 1516 O O . LEU A 1 200 ? -16.166 7.322 5.917 1.00 96.88 200 LEU A O 1
ATOM 1520 N N . GLU A 1 201 ? -15.186 7.531 3.909 1.00 97.38 201 GLU A N 1
ATOM 1521 C CA . GLU A 1 201 ? -14.936 6.106 3.708 1.00 97.38 201 GLU A CA 1
ATOM 1522 C C . GLU A 1 201 ? -13.545 5.884 3.095 1.00 97.38 201 GLU A C 1
ATOM 1524 O O . GLU A 1 201 ? -13.153 6.543 2.129 1.00 97.38 201 GLU A O 1
ATOM 1529 N N . ALA A 1 202 ? -12.774 4.959 3.649 1.00 98.12 202 ALA A N 1
ATOM 1530 C CA . ALA A 1 202 ? -11.483 4.553 3.103 1.00 98.12 202 ALA A CA 1
ATOM 1531 C C . ALA A 1 202 ? -11.395 3.033 3.067 1.00 98.12 202 ALA A C 1
ATOM 1533 O O . ALA A 1 202 ? -12.054 2.346 3.839 1.00 98.12 202 ALA A O 1
ATOM 1534 N N . GLU A 1 203 ? -10.557 2.509 2.188 1.00 98.31 203 GLU A N 1
ATOM 1535 C CA . GLU A 1 203 ? -10.331 1.080 2.058 1.00 98.31 203 GLU A CA 1
ATOM 1536 C C . GLU A 1 203 ? -8.876 0.753 2.360 1.00 98.31 203 GLU A C 1
ATOM 1538 O O . GLU A 1 203 ? -7.968 1.441 1.888 1.00 98.31 203 GLU A O 1
ATOM 1543 N N . ILE A 1 204 ? -8.662 -0.323 3.111 1.00 98.56 204 ILE A N 1
ATOM 1544 C CA . ILE A 1 204 ? -7.362 -0.968 3.275 1.00 98.56 204 ILE A CA 1
ATOM 1545 C C . ILE A 1 204 ? -7.529 -2.407 2.823 1.00 98.56 204 ILE A C 1
ATOM 1547 O O . ILE A 1 204 ? -8.386 -3.114 3.341 1.00 98.56 204 ILE A O 1
ATOM 1551 N N . PHE A 1 205 ? -6.713 -2.856 1.878 1.00 97.94 205 PHE A N 1
ATOM 1552 C CA . PHE A 1 205 ? -6.683 -4.257 1.488 1.00 97.94 205 PHE A CA 1
ATOM 1553 C C . PHE A 1 205 ? -5.376 -4.906 1.921 1.00 97.94 205 PHE A C 1
ATOM 1555 O O . PHE A 1 205 ? -4.289 -4.380 1.666 1.00 97.94 205 PHE A O 1
ATOM 1562 N N . LEU A 1 206 ? -5.503 -6.054 2.582 1.00 98.25 206 LEU A N 1
ATOM 1563 C CA . LEU A 1 206 ? -4.406 -6.986 2.804 1.00 98.25 206 LEU A CA 1
ATOM 1564 C C . LEU A 1 206 ? -4.336 -7.946 1.627 1.00 98.25 206 LEU A C 1
ATOM 1566 O O . LEU A 1 206 ? -5.380 -8.357 1.119 1.00 98.25 206 LEU A O 1
ATOM 1570 N N . TYR A 1 207 ? -3.125 -8.275 1.198 1.00 97.31 207 TYR A N 1
ATOM 1571 C CA . TYR A 1 207 ? -2.889 -9.207 0.108 1.00 97.31 207 TYR A CA 1
ATOM 1572 C C . TYR A 1 207 ? -1.654 -10.063 0.366 1.00 97.31 207 TYR A C 1
ATOM 1574 O O . TYR A 1 207 ? -0.673 -9.608 0.969 1.00 97.31 207 TYR A O 1
ATOM 1582 N N . ASP A 1 208 ? -1.692 -11.292 -0.143 1.00 95.81 208 ASP A N 1
ATOM 1583 C CA . ASP A 1 208 ? -0.553 -12.199 -0.067 1.00 95.81 208 ASP A CA 1
ATOM 1584 C C . ASP A 1 208 ? 0.490 -11.780 -1.102 1.00 95.81 208 ASP A C 1
ATOM 1586 O O . ASP A 1 208 ? 0.157 -11.501 -2.262 1.00 95.81 208 ASP A O 1
ATOM 1590 N N . THR A 1 209 ? 1.756 -11.730 -0.692 1.00 91.81 209 THR A N 1
ATOM 1591 C CA . THR A 1 209 ? 2.855 -11.317 -1.574 1.00 91.81 209 THR A CA 1
ATOM 1592 C C . THR A 1 209 ? 3.258 -12.400 -2.567 1.00 91.81 209 THR A C 1
ATOM 1594 O O . THR A 1 209 ? 3.831 -12.078 -3.609 1.00 91.81 209 THR A O 1
ATOM 1597 N N . LEU A 1 210 ? 2.924 -13.664 -2.288 1.00 91.00 210 LEU A N 1
ATOM 1598 C CA . LEU A 1 210 ? 3.121 -14.775 -3.210 1.00 91.00 210 LEU A CA 1
ATOM 1599 C C . LEU A 1 210 ? 2.117 -14.696 -4.379 1.00 91.00 210 LEU A C 1
ATOM 1601 O O . LEU A 1 210 ? 0.903 -14.757 -4.148 1.00 91.00 210 LEU A O 1
ATOM 1605 N N . PRO A 1 211 ? 2.584 -14.625 -5.644 1.00 87.38 211 PRO A N 1
ATOM 1606 C CA . PRO A 1 211 ? 1.701 -14.712 -6.800 1.00 87.38 211 PRO A CA 1
ATOM 1607 C C . PRO A 1 211 ? 0.880 -16.004 -6.779 1.00 87.38 211 PRO A C 1
ATOM 1609 O O . PRO A 1 211 ? 1.417 -17.093 -6.591 1.00 87.38 211 PRO A O 1
ATOM 1612 N N . GLY A 1 212 ? -0.427 -15.881 -6.992 1.00 89.25 212 GLY A N 1
ATOM 1613 C CA . GLY A 1 212 ? -1.391 -16.972 -6.870 1.00 89.25 212 GLY A CA 1
ATOM 1614 C C . GLY A 1 212 ? -2.217 -16.927 -5.584 1.00 89.25 212 GLY A C 1
ATOM 1615 O O . GLY A 1 212 ? -3.336 -17.440 -5.612 1.00 89.25 212 GLY A O 1
ATOM 1616 N N . GLY A 1 213 ? -1.733 -16.262 -4.529 1.00 89.44 213 GLY A N 1
ATOM 1617 C CA . GLY A 1 213 ? -2.352 -16.250 -3.201 1.00 89.44 213 GLY A CA 1
ATOM 1618 C C . GLY A 1 213 ? -1.971 -17.486 -2.383 1.00 89.44 213 GLY A C 1
ATOM 1619 O O . GLY A 1 213 ? -2.120 -18.617 -2.845 1.00 89.44 213 GLY A O 1
ATOM 1620 N N . ALA A 1 214 ? -1.468 -17.273 -1.167 1.00 92.31 214 ALA A N 1
ATOM 1621 C CA . ALA A 1 214 ? -1.208 -18.336 -0.192 1.00 92.31 214 ALA A CA 1
ATOM 1622 C C . ALA A 1 214 ? -2.457 -18.654 0.659 1.00 92.31 214 ALA A C 1
ATOM 1624 O O . ALA A 1 214 ? -2.502 -19.666 1.358 1.00 92.31 214 ALA A O 1
ATOM 1625 N N . GLY A 1 215 ? -3.478 -17.796 0.588 1.00 94.31 215 GLY A N 1
ATOM 1626 C CA . GLY A 1 215 ? -4.726 -17.876 1.334 1.00 94.31 215 GLY A CA 1
ATOM 1627 C C . GLY A 1 215 ? -4.682 -17.180 2.697 1.00 94.31 215 GLY A C 1
ATOM 1628 O O . GLY A 1 215 ? -5.653 -17.290 3.448 1.00 94.31 215 GLY A O 1
ATOM 1629 N N . PHE A 1 216 ? -3.605 -16.465 3.042 1.00 96.56 216 PHE A N 1
ATOM 1630 C CA . PHE A 1 216 ? -3.461 -15.822 4.356 1.00 96.56 216 PHE A CA 1
ATOM 1631 C C . PHE A 1 216 ? -4.417 -14.640 4.507 1.00 96.56 216 PHE A C 1
ATOM 1633 O O . PHE A 1 216 ? -5.143 -14.539 5.496 1.00 96.56 216 PHE A O 1
ATOM 1640 N N . SER A 1 217 ? -4.483 -13.779 3.494 1.00 95.94 217 SER A N 1
ATOM 1641 C CA . SER A 1 217 ? -5.376 -12.619 3.484 1.00 95.94 217 SER A CA 1
ATOM 1642 C C . SER A 1 217 ? -6.838 -13.046 3.597 1.00 95.94 217 SER A C 1
ATOM 1644 O O . SER A 1 217 ? -7.587 -12.479 4.387 1.00 95.94 217 SER A O 1
ATOM 1646 N N . SER A 1 218 ? -7.229 -14.120 2.906 1.00 94.06 218 SER A N 1
ATOM 1647 C CA . SER A 1 218 ? -8.559 -14.718 3.052 1.00 94.06 218 SER A CA 1
ATOM 1648 C C . SER A 1 218 ? -8.855 -15.149 4.491 1.00 94.06 218 SER A C 1
ATOM 1650 O O . SER A 1 218 ? -9.949 -14.866 4.975 1.00 94.06 218 SER A O 1
ATOM 1652 N N . GLN A 1 219 ? -7.906 -15.786 5.188 1.00 95.75 219 GLN A N 1
ATOM 1653 C CA . GLN A 1 219 ? -8.071 -16.186 6.595 1.00 95.75 219 GLN A CA 1
ATOM 1654 C C . GLN A 1 219 ? -8.233 -14.976 7.523 1.00 95.75 219 GLN A C 1
ATOM 1656 O O . GLN A 1 219 ? -9.111 -14.976 8.382 1.00 95.75 219 GLN A O 1
ATOM 1661 N N . LEU A 1 220 ? -7.466 -13.904 7.302 1.00 96.94 220 LEU A N 1
ATOM 1662 C CA . LEU A 1 220 ? -7.553 -12.687 8.118 1.00 96.94 220 LEU A CA 1
ATOM 1663 C C . LEU A 1 220 ? -8.902 -11.972 8.029 1.00 96.94 220 LEU A C 1
ATOM 1665 O O . LEU A 1 220 ? -9.274 -11.267 8.966 1.00 96.94 220 LEU A O 1
ATOM 1669 N N . ALA A 1 221 ? -9.658 -12.167 6.949 1.00 95.38 221 ALA A N 1
ATOM 1670 C CA . ALA A 1 221 ? -11.015 -11.639 6.865 1.00 95.38 221 ALA A CA 1
ATOM 1671 C C . ALA A 1 221 ? -11.968 -12.253 7.910 1.00 95.38 221 ALA A C 1
ATOM 1673 O O . ALA A 1 221 ? -12.904 -11.577 8.325 1.00 95.38 221 ALA A O 1
ATOM 1674 N N . ASP A 1 222 ? -11.724 -13.487 8.373 1.00 94.31 222 ASP A N 1
ATOM 1675 C CA . ASP A 1 222 ? -12.504 -14.097 9.467 1.00 94.31 222 ASP A CA 1
ATOM 1676 C C . ASP A 1 222 ? -12.092 -13.593 10.852 1.00 94.31 222 ASP A C 1
ATOM 1678 O O . ASP A 1 222 ? -12.832 -13.769 11.816 1.00 94.31 222 ASP A O 1
ATOM 1682 N N . GLN A 1 223 ? -10.918 -12.972 10.961 1.00 96.19 223 GLN A N 1
ATOM 1683 C CA . GLN A 1 223 ? -10.307 -12.553 12.224 1.00 96.19 223 GLN A CA 1
ATOM 1684 C C . GLN A 1 223 ? -10.205 -11.027 12.316 1.00 96.19 223 GLN A C 1
ATOM 1686 O O . GLN A 1 223 ? -9.280 -10.487 12.918 1.00 96.19 223 GLN A O 1
ATOM 1691 N N . GLY A 1 224 ? -11.136 -10.313 11.673 1.00 96.12 224 GLY A N 1
ATOM 1692 C CA . GLY A 1 224 ? -11.155 -8.850 11.628 1.00 96.12 224 GLY A CA 1
ATOM 1693 C C . GLY A 1 224 ? -11.044 -8.187 13.011 1.00 96.12 224 GLY A C 1
ATOM 1694 O O . GLY A 1 224 ? -10.185 -7.317 13.175 1.00 96.12 224 GLY A O 1
ATOM 1695 N N . PRO A 1 225 ? -11.848 -8.578 14.020 1.00 97.00 225 PRO A N 1
ATOM 1696 C CA . PRO A 1 225 ? -11.762 -7.987 15.354 1.00 97.00 225 PRO A CA 1
ATOM 1697 C C . PRO A 1 225 ? -10.380 -8.170 16.001 1.00 97.00 225 PRO A C 1
ATOM 1699 O O . PRO A 1 225 ? -9.771 -7.197 16.452 1.00 97.00 225 PRO A O 1
ATOM 1702 N N . GLU A 1 226 ? -9.850 -9.394 15.998 1.00 98.31 226 GLU A N 1
ATOM 1703 C CA . GLU A 1 226 ? -8.547 -9.740 16.572 1.00 98.31 226 GLU A CA 1
ATOM 1704 C C . GLU A 1 226 ? -7.401 -9.038 15.835 1.00 98.31 226 GLU A C 1
ATOM 1706 O O . GLU A 1 226 ? -6.466 -8.536 16.464 1.00 98.31 226 GLU A O 1
ATOM 1711 N N . LEU A 1 227 ? -7.495 -8.951 14.508 1.00 98.62 227 LEU A N 1
ATOM 1712 C CA . LEU A 1 227 ? -6.530 -8.280 13.644 1.00 98.62 227 LEU A CA 1
ATOM 1713 C C . LEU A 1 227 ? -6.403 -6.796 13.988 1.00 98.62 227 LEU A C 1
ATOM 1715 O O . LEU A 1 227 ? -5.291 -6.302 14.194 1.00 98.62 227 LEU A O 1
ATOM 1719 N N . PHE A 1 228 ? -7.527 -6.084 14.073 1.00 98.50 228 PHE A N 1
ATOM 1720 C CA . PHE A 1 228 ? -7.520 -4.657 14.390 1.00 98.50 228 PHE A CA 1
ATOM 1721 C C . PHE A 1 228 ? -7.101 -4.402 15.842 1.00 98.50 228 PHE A C 1
ATOM 1723 O O . PHE A 1 228 ? -6.350 -3.459 16.102 1.00 98.50 228 PHE A O 1
ATOM 1730 N N . GLN A 1 229 ? -7.510 -5.258 16.780 1.00 98.19 229 GLN A N 1
ATOM 1731 C CA . GLN A 1 229 ? -7.094 -5.145 18.177 1.00 98.19 229 GLN A CA 1
ATOM 1732 C C . GLN A 1 229 ? -5.581 -5.358 18.343 1.00 98.19 229 GLN A C 1
ATOM 1734 O O . GLN A 1 229 ? -4.923 -4.599 19.060 1.00 98.19 229 GLN A O 1
ATOM 1739 N N . LEU A 1 230 ? -5.003 -6.346 17.655 1.00 98.44 230 LEU A N 1
ATOM 1740 C CA . LEU A 1 230 ? -3.561 -6.585 17.692 1.00 98.44 230 LEU A CA 1
ATOM 1741 C C . LEU A 1 230 ? -2.781 -5.464 16.991 1.00 98.44 230 LEU A C 1
ATOM 1743 O O . LEU A 1 230 ? -1.735 -5.044 17.488 1.00 98.44 230 LEU A O 1
ATOM 1747 N N . ALA A 1 231 ? -3.286 -4.940 15.871 1.00 98.56 231 ALA A N 1
ATOM 1748 C CA . ALA A 1 231 ? -2.692 -3.783 15.201 1.00 98.56 231 ALA A CA 1
ATOM 1749 C C . ALA A 1 231 ? -2.665 -2.547 16.116 1.00 98.56 231 ALA A C 1
ATOM 1751 O O . ALA A 1 231 ? -1.656 -1.837 16.160 1.00 98.56 231 ALA A O 1
ATOM 1752 N N . LEU A 1 232 ? -3.726 -2.325 16.902 1.00 98.00 232 LEU A N 1
ATOM 1753 C CA . LEU A 1 232 ? -3.759 -1.274 17.918 1.00 98.00 232 LEU A CA 1
ATOM 1754 C C . LEU A 1 232 ? -2.686 -1.508 18.988 1.00 98.00 232 LEU A C 1
ATOM 1756 O O . LEU A 1 232 ? -1.874 -0.616 19.239 1.00 98.00 232 LEU A O 1
ATOM 1760 N N . GLN A 1 233 ? -2.619 -2.720 19.542 1.00 97.31 233 GLN A N 1
ATOM 1761 C CA . GLN A 1 233 ? -1.624 -3.084 20.551 1.00 97.31 233 GLN A CA 1
ATOM 1762 C C . GLN A 1 233 ? -0.187 -2.857 20.051 1.00 97.31 233 GLN A C 1
ATOM 1764 O O . GLN A 1 233 ? 0.635 -2.306 20.778 1.00 97.31 233 GLN A O 1
ATOM 1769 N N . ILE A 1 234 ? 0.126 -3.215 18.799 1.00 96.69 234 ILE A N 1
ATOM 1770 C CA . ILE A 1 234 ? 1.453 -2.995 18.193 1.00 96.69 234 ILE A CA 1
ATOM 1771 C C . ILE A 1 234 ? 1.852 -1.513 18.212 1.00 96.69 234 ILE A C 1
ATOM 1773 O O . ILE A 1 234 ? 3.014 -1.192 18.478 1.00 96.69 234 ILE A O 1
ATOM 1777 N N . MET A 1 235 ? 0.913 -0.610 17.926 1.00 96.12 235 MET A N 1
ATOM 1778 C CA . MET A 1 235 ? 1.177 0.832 17.915 1.00 96.12 235 MET A CA 1
ATOM 1779 C C . MET A 1 235 ? 1.281 1.413 19.333 1.00 96.12 235 MET A C 1
ATOM 1781 O O . MET A 1 235 ? 2.132 2.277 19.580 1.00 96.12 235 MET A O 1
ATOM 1785 N N . GLU A 1 236 ? 0.477 0.906 20.272 1.00 94.31 236 GLU A N 1
ATOM 1786 C CA . GLU A 1 236 ? 0.500 1.305 21.683 1.00 94.31 236 GLU A CA 1
ATOM 1787 C C . GLU A 1 236 ? 1.797 0.880 22.384 1.00 94.31 236 GLU A C 1
ATOM 1789 O O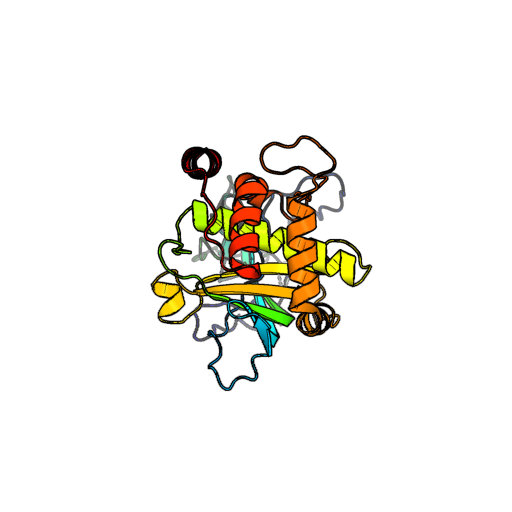 . GLU A 1 236 ? 2.451 1.690 23.046 1.00 94.31 236 GLU A O 1
ATOM 1794 N N . THR A 1 237 ? 2.218 -0.372 22.198 1.00 91.56 237 THR A N 1
ATOM 1795 C CA . THR A 1 237 ? 3.340 -0.972 22.930 1.00 91.56 237 THR A CA 1
ATOM 1796 C C . THR A 1 237 ? 4.584 -1.110 22.054 1.00 91.56 237 THR A C 1
ATOM 1798 O O . THR A 1 237 ? 5.017 -2.217 21.728 1.00 91.56 237 THR A O 1
ATOM 1801 N N . CYS A 1 238 ? 5.198 0.015 21.675 1.00 93.31 238 CYS A N 1
ATOM 1802 C CA . CYS A 1 238 ? 6.542 -0.032 21.096 1.00 93.31 238 CYS A CA 1
ATOM 1803 C C . CYS A 1 238 ? 7.562 -0.404 22.189 1.00 93.31 238 CYS A C 1
ATOM 1805 O O . CYS A 1 238 ? 7.584 0.253 23.231 1.00 93.31 238 CYS A O 1
ATOM 1807 N N . PRO A 1 239 ? 8.431 -1.408 21.968 1.00 90.62 239 PRO A N 1
ATOM 1808 C CA . PRO A 1 239 ? 9.432 -1.816 22.958 1.00 90.62 239 PRO A CA 1
ATOM 1809 C C . PRO A 1 239 ? 10.577 -0.801 23.112 1.00 90.62 239 PRO A C 1
ATOM 1811 O O . PRO A 1 239 ? 11.340 -0.873 24.069 1.00 90.62 239 PRO A O 1
ATOM 1814 N N . GLU A 1 240 ? 10.706 0.142 22.178 1.00 90.31 240 GLU A N 1
ATOM 1815 C CA . GLU A 1 240 ? 11.659 1.252 22.240 1.00 90.31 240 GLU A CA 1
ATOM 1816 C C . GLU A 1 240 ? 10.924 2.586 22.458 1.00 90.31 240 GLU A C 1
ATOM 1818 O O . GLU A 1 240 ? 9.795 2.743 21.979 1.00 90.31 240 GLU A O 1
ATOM 1823 N N . PRO A 1 241 ? 11.555 3.584 23.106 1.00 86.75 241 PRO A N 1
ATOM 1824 C CA . PRO A 1 241 ? 10.997 4.927 23.257 1.00 86.75 241 PRO A CA 1
ATOM 1825 C C . PRO A 1 241 ? 11.100 5.712 21.937 1.00 86.75 241 PRO A C 1
ATOM 1827 O O . PRO A 1 241 ? 11.796 6.721 21.848 1.00 86.75 241 PRO A O 1
ATOM 1830 N N . CYS A 1 242 ? 10.448 5.223 20.879 1.00 91.31 242 CYS A N 1
ATOM 1831 C CA . CYS A 1 242 ? 10.444 5.884 19.580 1.00 91.31 242 CYS A CA 1
ATOM 1832 C C . CYS A 1 242 ? 9.363 6.966 19.513 1.00 91.31 242 CYS A C 1
ATOM 1834 O O . CYS A 1 242 ? 8.262 6.810 20.053 1.00 91.31 242 CYS A O 1
ATOM 1836 N N . GLU A 1 243 ? 9.696 8.061 18.832 1.00 89.69 243 GLU A N 1
ATOM 1837 C CA . GLU A 1 243 ? 8.814 9.216 18.736 1.00 89.69 243 GLU A CA 1
ATOM 1838 C C . GLU A 1 243 ? 7.663 8.969 17.756 1.00 89.69 243 GLU A C 1
ATOM 1840 O O . GLU A 1 243 ? 6.517 9.160 18.124 1.00 89.69 243 GLU A O 1
ATOM 1845 N N . ALA A 1 244 ? 7.940 8.531 16.523 1.00 93.25 244 ALA A N 1
ATOM 1846 C CA . ALA A 1 244 ? 6.919 8.306 15.489 1.00 93.25 244 ALA A CA 1
ATOM 1847 C C . ALA A 1 244 ? 6.865 6.839 15.038 1.00 93.25 244 ALA A C 1
ATOM 1849 O O . ALA A 1 244 ? 5.813 6.206 15.052 1.00 93.25 244 ALA A O 1
ATOM 1850 N N . SER A 1 245 ? 8.009 6.272 14.658 1.00 95.62 245 SER A N 1
ATOM 1851 C CA . SER A 1 245 ? 8.137 4.876 14.235 1.00 95.62 245 SER A CA 1
ATOM 1852 C C . SER A 1 245 ? 9.598 4.422 14.316 1.00 95.62 245 SER A C 1
ATOM 1854 O O . SER A 1 245 ? 10.516 5.230 14.173 1.00 95.62 245 SER A O 1
ATOM 1856 N N . CYS A 1 246 ? 9.840 3.128 14.531 1.00 95.44 246 CYS A N 1
ATOM 1857 C CA . CYS A 1 246 ? 11.172 2.516 14.491 1.00 95.44 246 CYS A CA 1
ATOM 1858 C C . CYS A 1 246 ? 11.112 1.083 13.943 1.00 95.44 246 CYS A C 1
ATOM 1860 O O . CYS A 1 246 ? 10.028 0.542 13.705 1.00 95.44 246 CYS A O 1
ATOM 1862 N N . TYR A 1 247 ? 12.277 0.456 13.761 1.00 94.38 247 TYR A N 1
ATOM 1863 C CA . TYR A 1 247 ? 12.394 -0.927 13.275 1.00 94.38 247 TYR A CA 1
ATOM 1864 C C . TYR A 1 247 ? 11.874 -1.984 14.259 1.00 94.38 247 TYR A C 1
ATOM 1866 O O . TYR A 1 247 ? 11.741 -3.147 13.892 1.00 94.38 247 TYR A O 1
ATOM 1874 N N . ARG A 1 248 ? 11.569 -1.607 15.509 1.00 93.69 248 ARG A N 1
ATOM 1875 C CA . ARG A 1 248 ? 10.955 -2.512 16.491 1.00 93.69 248 ARG A CA 1
ATOM 1876 C C . ARG A 1 248 ? 9.430 -2.466 16.527 1.00 93.69 248 ARG A C 1
ATOM 1878 O O . ARG A 1 248 ? 8.838 -3.326 17.172 1.00 93.69 248 ARG A O 1
ATOM 1885 N N . CYS A 1 249 ? 8.800 -1.491 15.867 1.00 94.50 249 CYS A N 1
ATOM 1886 C CA . CYS A 1 249 ? 7.341 -1.397 15.797 1.00 94.50 249 CYS A CA 1
ATOM 1887 C C . CYS A 1 249 ? 6.815 -1.512 14.363 1.00 94.50 249 CYS A C 1
ATOM 1889 O O . CYS A 1 249 ? 6.190 -2.514 14.047 1.00 94.50 249 CYS A O 1
ATOM 1891 N N . LEU A 1 250 ? 7.075 -0.521 13.503 1.00 96.56 250 LEU A N 1
ATOM 1892 C CA . LEU A 1 250 ? 6.408 -0.372 12.200 1.00 96.56 250 LEU A CA 1
ATOM 1893 C C . LEU A 1 250 ? 7.366 -0.372 11.003 1.00 96.56 250 LEU A C 1
ATOM 1895 O O . LEU A 1 250 ? 6.942 -0.624 9.876 1.00 96.56 250 LEU A O 1
ATOM 1899 N N . ARG A 1 251 ? 8.650 -0.048 11.202 1.00 95.38 251 ARG A N 1
ATOM 1900 C CA . ARG A 1 251 ? 9.606 0.064 10.092 1.00 95.38 251 ARG A CA 1
ATOM 1901 C C . ARG A 1 251 ? 10.179 -1.298 9.726 1.00 95.38 251 ARG A C 1
ATOM 1903 O O . ARG A 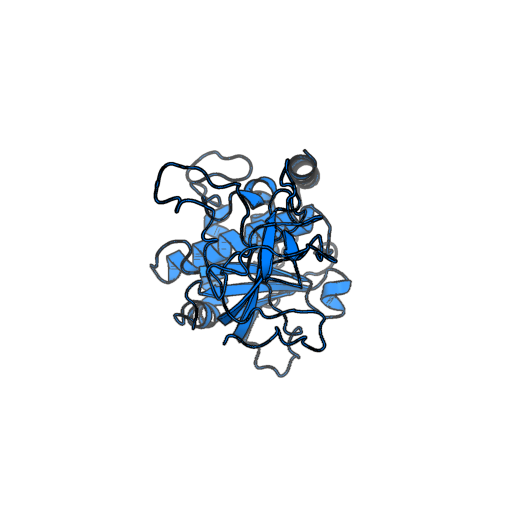1 251 ? 10.571 -2.080 10.585 1.00 95.38 251 ARG A O 1
ATOM 1910 N N . SER A 1 252 ? 10.312 -1.526 8.432 1.00 91.25 252 SER A N 1
ATOM 1911 C CA . SER A 1 252 ? 11.064 -2.622 7.831 1.00 91.25 252 SER A CA 1
ATOM 1912 C C . SER A 1 252 ? 11.868 -2.090 6.643 1.00 91.25 252 SER A C 1
ATOM 1914 O O . SER A 1 252 ? 11.677 -0.956 6.199 1.00 91.25 252 SER A O 1
ATOM 1916 N N . PHE A 1 253 ? 12.770 -2.901 6.093 1.00 86.94 253 PHE A N 1
ATOM 1917 C CA . PHE A 1 253 ? 13.446 -2.536 4.845 1.00 86.94 253 PHE A CA 1
ATOM 1918 C C . PHE A 1 253 ? 12.469 -2.466 3.661 1.00 86.94 253 PHE A C 1
ATOM 1920 O O . PHE A 1 253 ? 12.642 -1.624 2.782 1.00 86.94 253 PHE A O 1
ATOM 1927 N N . LYS A 1 254 ? 11.408 -3.288 3.675 1.00 84.94 254 LYS A N 1
ATOM 1928 C CA . LYS A 1 254 ? 10.377 -3.334 2.626 1.00 84.94 254 LYS A CA 1
ATOM 1929 C C . LYS A 1 254 ? 9.544 -2.046 2.546 1.00 84.94 254 LYS A C 1
ATOM 1931 O O . LYS A 1 254 ? 9.032 -1.746 1.476 1.00 84.94 254 LYS A O 1
ATOM 1936 N N . ASN A 1 255 ? 9.426 -1.283 3.639 1.00 90.19 255 ASN A N 1
ATOM 1937 C CA . ASN A 1 255 ? 8.679 -0.018 3.676 1.00 90.19 255 ASN A CA 1
ATOM 1938 C C . ASN A 1 255 ? 9.566 1.231 3.827 1.00 90.19 255 ASN A C 1
ATOM 1940 O O . ASN A 1 255 ? 9.113 2.278 4.288 1.00 90.19 255 ASN A O 1
ATOM 1944 N N . LYS A 1 256 ? 10.851 1.127 3.453 1.00 89.62 256 LYS A N 1
ATOM 1945 C CA . LYS A 1 256 ? 11.841 2.211 3.583 1.00 89.62 256 LYS A CA 1
ATOM 1946 C C . LYS A 1 256 ? 11.393 3.518 2.930 1.00 89.62 256 LYS A C 1
ATOM 1948 O O . LYS A 1 256 ? 11.655 4.587 3.477 1.00 89.62 256 LYS A O 1
ATOM 1953 N N . LEU A 1 257 ? 10.729 3.440 1.778 1.00 87.44 257 LEU A N 1
ATOM 1954 C CA . LEU A 1 257 ? 10.264 4.620 1.045 1.00 87.44 257 LEU A CA 1
ATOM 1955 C C . LEU A 1 257 ? 9.108 5.333 1.759 1.00 87.44 257 LEU A C 1
ATOM 1957 O O . LEU A 1 257 ? 8.896 6.522 1.538 1.00 87.44 257 LEU A O 1
ATOM 1961 N N . GLU A 1 258 ? 8.387 4.632 2.634 1.00 91.12 258 GLU A N 1
ATOM 1962 C CA . GLU A 1 258 ? 7.247 5.154 3.380 1.00 91.12 258 GLU A CA 1
ATOM 1963 C C . GLU A 1 258 ? 7.584 5.516 4.832 1.00 91.12 258 GLU A C 1
ATOM 1965 O O . GLU A 1 258 ? 6.687 5.937 5.555 1.00 91.12 258 GLU A O 1
ATOM 1970 N N . HIS A 1 259 ? 8.840 5.397 5.290 1.00 93.50 259 HIS A N 1
ATOM 1971 C CA . HIS A 1 259 ? 9.207 5.671 6.694 1.00 93.50 259 HIS A CA 1
ATOM 1972 C C . HIS A 1 259 ? 8.793 7.066 7.179 1.00 93.50 259 HIS A C 1
ATOM 1974 O O . HIS A 1 259 ? 8.464 7.217 8.355 1.00 93.50 259 HIS A O 1
ATOM 1980 N N . THR A 1 260 ? 8.780 8.066 6.294 1.00 92.75 260 THR A N 1
ATOM 1981 C CA . THR A 1 260 ? 8.337 9.438 6.601 1.00 92.75 260 THR A CA 1
ATOM 1982 C C . THR A 1 260 ? 6.826 9.551 6.813 1.00 92.75 260 THR A C 1
ATOM 1984 O O . THR A 1 260 ? 6.370 10.490 7.453 1.00 92.75 260 THR A O 1
ATOM 1987 N N . LEU A 1 261 ? 6.047 8.580 6.328 1.00 94.94 261 LEU A N 1
ATOM 1988 C CA . LEU A 1 261 ? 4.593 8.502 6.484 1.00 94.94 261 LEU A CA 1
ATOM 1989 C C . LEU A 1 261 ? 4.163 7.674 7.706 1.00 94.94 261 LEU A C 1
ATOM 1991 O O . LEU A 1 261 ? 2.971 7.434 7.880 1.00 94.94 261 LEU A O 1
ATOM 1995 N N . LEU A 1 262 ? 5.101 7.197 8.529 1.00 96.81 262 LEU A N 1
ATOM 1996 C CA . LEU A 1 262 ? 4.801 6.324 9.665 1.00 96.81 262 LEU A CA 1
ATOM 1997 C C . LEU A 1 262 ? 4.852 7.085 10.990 1.00 96.81 262 LEU A C 1
ATOM 1999 O O . LEU A 1 262 ? 5.940 7.378 11.499 1.00 96.81 262 LEU A O 1
ATOM 2003 N N . ASP A 1 263 ? 3.677 7.297 11.583 1.00 96.69 263 ASP A N 1
ATOM 2004 C CA . ASP A 1 263 ? 3.509 7.820 12.939 1.00 96.69 263 ASP A CA 1
ATOM 2005 C C . ASP A 1 263 ? 2.491 6.976 13.716 1.00 96.69 263 ASP A C 1
ATOM 2007 O O . ASP A 1 263 ? 1.278 7.068 13.508 1.00 96.69 263 ASP A O 1
ATOM 2011 N N . ARG A 1 264 ? 3.002 6.156 14.641 1.00 96.06 264 ARG A N 1
ATOM 2012 C CA . ARG A 1 264 ? 2.210 5.224 15.453 1.00 96.06 264 ARG A CA 1
ATOM 2013 C C . ARG A 1 264 ? 1.127 5.914 16.273 1.00 96.06 264 ARG A C 1
ATOM 2015 O O . ARG A 1 264 ? 0.102 5.294 16.522 1.00 96.06 264 ARG A O 1
ATOM 2022 N N . HIS A 1 265 ? 1.329 7.166 16.683 1.00 94.00 265 HIS A N 1
ATOM 2023 C CA . HIS A 1 265 ? 0.351 7.887 17.496 1.00 94.00 265 HIS A CA 1
ATOM 2024 C C . HIS A 1 265 ? -0.856 8.289 16.648 1.00 94.00 265 HIS A C 1
ATOM 2026 O O . HIS A 1 265 ? -1.991 8.034 17.040 1.00 94.00 265 HIS A O 1
ATOM 2032 N N . VAL A 1 266 ? -0.608 8.796 15.437 1.00 94.50 266 VAL A N 1
ATOM 2033 C CA . VAL A 1 266 ? -1.664 9.150 14.476 1.00 94.50 266 VAL A CA 1
ATOM 2034 C C . VAL A 1 266 ? -2.442 7.905 14.032 1.00 94.50 266 VAL A C 1
ATOM 2036 O O . VAL A 1 266 ? -3.673 7.921 13.982 1.00 94.50 266 VAL A O 1
ATOM 2039 N N . GLY A 1 267 ? -1.742 6.804 13.734 1.00 96.19 267 GLY A N 1
ATOM 2040 C CA . GLY A 1 267 ? -2.394 5.534 13.397 1.00 96.19 267 GLY A CA 1
ATOM 2041 C C . GLY A 1 267 ? -3.209 4.955 14.557 1.00 96.19 267 GLY A C 1
ATOM 2042 O O . GLY A 1 267 ? -4.330 4.498 14.346 1.00 96.19 267 GLY A O 1
ATOM 2043 N N . MET A 1 268 ? -2.683 5.022 15.785 1.00 95.25 268 MET A N 1
ATOM 2044 C CA . MET A 1 268 ? -3.373 4.586 17.003 1.00 95.25 268 MET A CA 1
ATOM 2045 C C . MET A 1 268 ? -4.672 5.366 17.227 1.00 95.25 268 MET A C 1
ATOM 2047 O O . MET A 1 268 ? -5.691 4.748 17.517 1.00 95.25 268 MET A O 1
ATOM 2051 N N . GLU A 1 269 ? -4.666 6.692 17.085 1.00 94.50 269 GLU A N 1
ATOM 2052 C CA . GLU A 1 269 ? -5.870 7.522 17.242 1.00 94.50 269 GLU A CA 1
ATOM 2053 C C . GLU A 1 269 ? -6.964 7.137 16.240 1.00 94.50 269 GLU A C 1
ATOM 2055 O O . GLU A 1 269 ? -8.121 6.955 16.628 1.00 94.50 269 GLU A O 1
ATOM 2060 N N . LEU A 1 270 ? -6.597 6.942 14.967 1.00 96.06 270 LEU A N 1
ATOM 2061 C CA . LEU A 1 270 ? -7.534 6.463 13.951 1.00 96.06 270 LEU A CA 1
ATOM 2062 C C . LEU A 1 270 ? -8.088 5.078 14.313 1.00 96.06 270 LEU A C 1
ATOM 2064 O O . LEU A 1 270 ? -9.295 4.858 14.233 1.00 96.06 270 LEU A O 1
ATOM 2068 N N . LEU A 1 271 ? -7.229 4.144 14.720 1.00 96.25 271 LEU A N 1
ATOM 2069 C CA . LEU A 1 271 ? -7.653 2.775 14.996 1.00 96.25 271 LEU A CA 1
ATOM 2070 C C . LEU A 1 271 ? -8.517 2.675 16.260 1.00 96.25 271 LEU A C 1
ATOM 2072 O O . LEU A 1 271 ? -9.503 1.942 16.257 1.00 96.25 271 LEU A O 1
ATOM 2076 N N . LYS A 1 272 ? -8.214 3.467 17.298 1.00 95.75 272 LYS A N 1
ATOM 2077 C CA . LYS A 1 272 ? -9.069 3.620 18.485 1.00 95.75 272 LYS A CA 1
ATOM 2078 C C . LYS A 1 272 ? -10.457 4.096 18.096 1.00 95.75 272 LYS A C 1
ATOM 2080 O O . LYS A 1 272 ? -11.426 3.435 18.446 1.00 95.75 272 LYS A O 1
ATOM 2085 N N . TYR A 1 273 ? -10.550 5.165 17.305 1.00 95.81 273 TYR A N 1
ATOM 2086 C CA . TYR A 1 273 ? -11.834 5.655 16.807 1.00 95.81 273 TYR A CA 1
ATOM 2087 C C . TYR A 1 273 ? -12.613 4.576 16.042 1.00 95.81 273 TYR A C 1
ATOM 2089 O O . TYR A 1 273 ? -13.810 4.401 16.258 1.00 95.81 273 TYR A O 1
ATOM 2097 N N . LEU A 1 274 ? -11.949 3.839 15.148 1.00 96.69 274 LEU A N 1
ATOM 2098 C CA . LEU A 1 274 ? -12.603 2.795 14.356 1.00 96.69 274 LEU A CA 1
ATOM 2099 C C . LEU A 1 274 ? -13.098 1.622 15.219 1.00 96.69 274 LEU A C 1
ATOM 2101 O O . LEU A 1 274 ? -14.090 0.987 14.862 1.00 96.69 274 LEU A O 1
ATOM 2105 N N . LEU A 1 275 ? -12.435 1.340 16.344 1.00 96.00 275 LEU A N 1
ATOM 2106 C CA . LEU A 1 275 ? -12.790 0.256 17.261 1.00 96.00 275 LEU A CA 1
ATOM 2107 C C . LEU A 1 275 ? -13.837 0.655 18.309 1.00 96.00 275 LEU A C 1
ATOM 2109 O O . LEU A 1 275 ? -14.730 -0.140 18.589 1.00 96.00 275 LEU A O 1
ATOM 2113 N N . THR A 1 276 ? -13.748 1.859 18.881 1.00 93.81 276 THR A N 1
ATOM 2114 C CA . THR A 1 276 ? -14.591 2.292 20.013 1.00 93.81 276 THR A CA 1
ATOM 2115 C C . THR A 1 276 ? -15.658 3.311 19.626 1.00 93.81 276 THR A C 1
ATOM 2117 O O . THR A 1 276 ? -16.641 3.483 20.340 1.00 93.81 276 THR A O 1
ATOM 2120 N N . GLY A 1 277 ? -15.472 4.015 18.508 1.00 90.44 277 GLY A N 1
ATOM 2121 C CA . GLY A 1 277 ? -16.299 5.151 18.112 1.00 90.44 277 GLY A CA 1
ATOM 2122 C C . GLY A 1 277 ? -16.034 6.439 18.888 1.00 90.44 277 GLY A C 1
ATOM 2123 O O . GLY A 1 277 ? -16.649 7.459 18.573 1.00 90.44 277 GLY A O 1
ATOM 2124 N N . GLU A 1 278 ? -15.128 6.421 19.865 1.00 86.19 278 GLU A N 1
ATOM 2125 C CA . GLU A 1 278 ? -14.759 7.605 20.635 1.00 86.19 278 GLU A CA 1
ATOM 2126 C C . GLU A 1 278 ? -13.888 8.524 19.782 1.00 86.19 278 GLU A C 1
ATOM 2128 O O . GLU A 1 278 ? -12.891 8.100 19.193 1.00 86.19 278 GLU A O 1
ATOM 2133 N N . HIS A 1 279 ? -14.266 9.800 19.699 1.00 74.50 279 HIS A N 1
ATOM 2134 C CA . HIS A 1 279 ? -13.462 10.788 18.995 1.00 74.50 279 HIS A CA 1
ATOM 2135 C C . HIS A 1 279 ? -12.159 11.016 19.764 1.00 74.50 279 HIS A C 1
ATOM 2137 O O . HIS A 1 279 ? -12.216 11.462 20.911 1.00 74.50 279 HIS A O 1
ATOM 2143 N N . PRO A 1 280 ? -10.993 10.747 19.157 1.00 66.62 280 PRO A N 1
ATOM 2144 C CA . PRO A 1 280 ? -9.739 11.010 19.826 1.00 66.62 280 PRO A CA 1
ATOM 2145 C C . PRO A 1 280 ? -9.590 12.526 19.965 1.00 66.62 280 PRO A C 1
ATOM 2147 O O . PRO A 1 280 ? -9.959 13.296 19.067 1.00 66.62 280 PRO A O 1
ATOM 2150 N N . GLU A 1 281 ? -9.041 12.963 21.095 1.00 61.47 281 GLU A N 1
ATOM 2151 C CA . GLU A 1 281 ? -8.500 14.311 21.229 1.00 61.47 281 GLU A CA 1
ATOM 2152 C C . GLU A 1 281 ? -7.261 14.399 20.331 1.00 61.47 281 GLU A C 1
ATOM 2154 O O . GLU A 1 281 ? -6.138 14.259 20.800 1.00 61.47 281 GLU A O 1
ATOM 2159 N N . PHE A 1 282 ? -7.467 14.550 19.017 1.00 63.16 282 PHE A N 1
ATOM 2160 C CA . PHE A 1 282 ? -6.378 14.656 18.051 1.00 63.16 282 PHE A CA 1
ATOM 2161 C C . PHE A 1 282 ? -5.435 15.775 18.487 1.00 63.16 282 PHE A C 1
ATOM 2163 O O . PHE A 1 282 ? -5.820 16.954 18.473 1.00 63.16 282 PHE A O 1
ATOM 2170 N N . ASP A 1 283 ? -4.194 15.422 18.823 1.00 67.06 283 ASP A N 1
ATOM 2171 C CA . ASP A 1 283 ? -3.164 16.419 19.071 1.00 67.06 283 ASP A CA 1
ATOM 2172 C C . ASP A 1 283 ? -2.862 17.135 17.747 1.00 67.06 283 ASP A C 1
ATOM 2174 O O . ASP A 1 283 ? -2.158 16.649 16.855 1.00 67.06 283 ASP A O 1
ATOM 2178 N N . ARG A 1 284 ? -3.440 18.331 17.602 1.00 64.19 284 ARG A N 1
ATOM 2179 C CA . ARG A 1 284 ? -3.279 19.166 16.408 1.00 64.19 284 ARG A CA 1
ATOM 2180 C C . ARG A 1 284 ? -1.817 19.528 16.156 1.00 64.19 284 ARG A C 1
ATOM 2182 O O . ARG A 1 284 ? -1.449 19.690 14.993 1.00 64.19 284 ARG A O 1
ATOM 2189 N N . VAL A 1 285 ? -1.001 19.645 17.206 1.00 65.31 285 VAL A N 1
ATOM 2190 C CA . VAL A 1 285 ? 0.435 19.937 17.092 1.00 65.31 285 VAL A CA 1
ATOM 2191 C C . VAL A 1 285 ? 1.150 18.737 16.481 1.00 65.31 285 VAL A C 1
ATOM 2193 O O . VAL A 1 285 ? 1.950 18.904 15.560 1.00 65.31 285 VAL A O 1
ATOM 2196 N N . ARG A 1 286 ? 0.793 17.526 16.917 1.00 75.00 286 ARG A N 1
ATOM 2197 C CA . ARG A 1 286 ? 1.329 16.274 16.379 1.00 75.00 286 ARG A CA 1
ATOM 2198 C C . ARG A 1 286 ? 0.964 16.069 14.910 1.00 75.00 286 ARG A C 1
ATOM 2200 O O . ARG A 1 286 ? 1.836 15.814 14.092 1.00 75.00 286 ARG A O 1
ATOM 2207 N N . LEU A 1 287 ? -0.302 16.253 14.533 1.00 67.50 287 LEU A N 1
ATOM 2208 C CA . LEU A 1 287 ? -0.721 16.116 13.129 1.00 67.50 287 LEU A CA 1
ATOM 2209 C C . LEU A 1 287 ? 0.029 17.081 12.197 1.00 67.50 287 LEU A C 1
ATOM 2211 O O . LEU A 1 287 ? 0.350 16.728 11.058 1.00 67.50 287 LEU A O 1
ATOM 2215 N N . GLN A 1 288 ? 0.319 18.294 12.674 1.00 61.69 288 GLN A N 1
ATOM 2216 C CA . GLN A 1 288 ? 1.126 19.265 11.939 1.00 61.69 288 GLN A CA 1
ATOM 2217 C C . GLN A 1 288 ? 2.599 18.843 11.871 1.00 61.69 288 GLN A C 1
ATOM 2219 O O . GLN A 1 288 ? 3.180 18.894 10.787 1.00 61.69 288 GLN A O 1
ATOM 2224 N N . SER A 1 289 ? 3.198 18.369 12.969 1.00 64.44 289 SER A N 1
ATOM 2225 C CA . SER A 1 289 ? 4.601 17.932 12.982 1.00 64.44 289 SER A CA 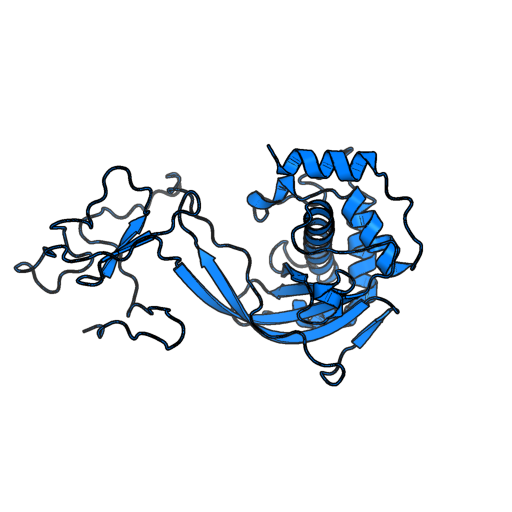1
ATOM 2226 C C . SER A 1 289 ? 4.839 16.697 12.107 1.00 64.44 289 SER A C 1
ATOM 2228 O O . SER A 1 289 ? 5.779 16.691 11.310 1.00 64.44 289 SER A O 1
ATOM 2230 N N . SER A 1 290 ? 3.942 15.708 12.148 1.00 63.34 290 SER A N 1
ATOM 2231 C CA . SER A 1 290 ? 3.996 14.537 11.265 1.00 63.34 290 SER A CA 1
ATOM 2232 C C . SER A 1 290 ? 3.796 14.930 9.797 1.00 63.34 290 SER A C 1
ATOM 2234 O O . SER A 1 290 ? 4.350 14.286 8.913 1.00 63.34 290 SER A O 1
ATOM 2236 N N . SER A 1 291 ? 3.062 16.015 9.516 1.00 59.09 291 SER A N 1
ATOM 2237 C CA . SER A 1 291 ? 2.904 16.535 8.150 1.00 59.09 291 SER A CA 1
ATOM 2238 C C . SER A 1 291 ? 4.149 17.264 7.630 1.00 59.09 291 SER A C 1
ATOM 2240 O O . SER A 1 291 ? 4.427 17.209 6.433 1.00 59.09 291 SER A O 1
ATOM 2242 N N . HIS A 1 292 ? 4.916 17.921 8.507 1.00 49.72 292 HIS A N 1
ATOM 2243 C CA . HIS A 1 292 ? 6.154 18.619 8.139 1.00 49.72 292 HIS A CA 1
ATOM 2244 C C . HIS A 1 292 ? 7.302 17.661 7.787 1.00 49.72 292 HIS A C 1
ATOM 2246 O O . HIS A 1 292 ? 8.068 17.970 6.878 1.00 49.72 292 HIS A O 1
ATOM 2252 N N . LEU A 1 293 ? 7.377 16.484 8.422 1.00 44.50 293 LEU A N 1
ATOM 2253 C CA . LEU A 1 293 ? 8.372 15.440 8.114 1.00 44.50 293 LEU A CA 1
ATOM 2254 C C . LEU A 1 293 ? 8.236 14.843 6.700 1.00 44.50 293 LEU A C 1
ATOM 2256 O O . LEU A 1 293 ? 9.156 14.196 6.212 1.00 44.50 293 LEU A O 1
ATOM 2260 N N . VAL A 1 294 ? 7.090 15.042 6.044 1.00 40.38 294 VAL A N 1
ATOM 2261 C CA . VAL A 1 294 ? 6.798 14.536 4.691 1.00 40.38 294 VAL A CA 1
ATOM 2262 C C . VAL A 1 294 ? 7.153 15.567 3.608 1.00 40.38 294 VAL A C 1
ATOM 2264 O O . VAL A 1 294 ? 7.250 15.219 2.434 1.00 40.38 294 VAL A O 1
ATOM 2267 N N . ALA A 1 295 ? 7.342 16.836 3.986 1.00 30.98 295 ALA A N 1
ATOM 2268 C CA . ALA A 1 295 ? 7.627 17.945 3.072 1.00 30.98 295 ALA A CA 1
ATOM 2269 C C . ALA A 1 295 ? 9.129 18.286 2.949 1.00 30.98 295 ALA A C 1
ATOM 2271 O O . ALA A 1 295 ? 9.477 19.211 2.213 1.00 30.98 295 ALA A O 1
ATOM 2272 N N . SER A 1 296 ? 9.994 17.566 3.668 1.00 30.03 296 SER A N 1
ATOM 2273 C CA . SER A 1 296 ? 11.462 17.666 3.635 1.00 30.03 296 SER A CA 1
ATOM 2274 C C . SER A 1 296 ? 12.081 16.455 2.954 1.00 30.03 296 SER A C 1
ATOM 2276 O O . SER A 1 296 ? 13.014 16.647 2.148 1.00 30.03 296 SER A O 1
#

pLDDT: mean 86.22, std 14.71, range [27.06, 98.75]

Sequence (296 aa):
MPGPPHEWYDGSLRPPGFAHPIDLPEVTSPDDLPETSYATRAKLSMGTPDEEAGWIAVNERIRVLRSRQHLLVSNTGPKKDGYTYCTGCGRIEASTNPSPTLIGPHPKPFPDDDTNQMCEGTSPTRHVVLGTDFITDIALFSLHVTSPLSLRPGYTSTNVALRTVSEALAIAGCRLLEIELGEIMAEFRPALTHGGKSGLEAEIFLYDTLPGGAGFSSQLADQGPELFQLALQIMETCPEPCEASCYRCLRSFKNKLEHTLLDRHVGMELLKYLLTGEHPEFDRVRLQSSSHLVAS